Protein AF-A0A3T0LXX3-F1 (afdb_monomer_lite)

Sequence (186 aa):
MSNLSYHCKWRIELAKQICEKVKIIEGVKAIVIGGSVARGYADEYSDLEIPIFWDKLPNENTRKLIVKELNAEYFYPYNYEANEDNVILQKNIFLILLALNKLYFPTFKWMYKSLETFKIKPENIEQRFRDIFTYPPKEAYENTLVIIMETLDIINEVYPELNTSVILSKLKSDRIPHDNPVNIWV

pLDDT: mean 86.2, std 13.04, range [38.44, 97.56]

Secondary structure (DSSP, 8-state):
-----HHHHHHHHHHHHHHHHHTTSTTEEEE---HHHHTT---SS------EEESSPPPHHHHHHHHHHTT--------S-S--HHHHHHHHHHHHHHHHTT-----GGGHHHHHHT-SSS-TTHHHHHHHGGGS-HHHHHHHHHHHHHHHHHHHHHH-TTS--HHHHHHHS------SS------

Foldseek 3Di:
DDDFDPQLVVLVVVQVVLCVQLVPQPFWDDKDWDDCSNVRRDDPPDDTDIDTDGPDDDDPVSVVVSCVSSVHDDDDDDDPDDPCVLVVLLVVLLVLQCVLQVHDDDDVVCSLVVVVVGPQAPPPVSVLSVCLVVDDPVVSVVSSLVRVVSSVVSCCVSPVVDPCVVVVVVSPDDDDDDPDDDPPPD

Structure (mmCIF, N/CA/C/O backbone):
data_AF-A0A3T0LXX3-F1
#
_entry.id   AF-A0A3T0LXX3-F1
#
loop_
_atom_site.group_PDB
_atom_site.id
_atom_site.type_symbol
_atom_site.label_atom_id
_atom_site.label_alt_id
_atom_site.label_comp_id
_atom_site.label_asym_id
_atom_site.label_entity_id
_atom_site.label_seq_id
_atom_site.pdbx_PDB_ins_code
_atom_site.Cartn_x
_atom_site.Cartn_y
_atom_site.Cartn_z
_atom_site.occupancy
_atom_site.B_iso_or_equiv
_atom_site.auth_seq_id
_atom_site.auth_comp_id
_atom_site.auth_asym_id
_atom_site.auth_atom_id
_atom_site.pdbx_PDB_model_num
ATOM 1 N N . MET A 1 1 ? -9.008 3.349 -28.584 1.00 49.12 1 MET A N 1
ATOM 2 C CA . MET A 1 1 ? -8.103 3.356 -27.414 1.00 49.12 1 MET A CA 1
ATOM 3 C C . MET A 1 1 ? -8.308 4.675 -26.694 1.00 49.12 1 MET A C 1
ATOM 5 O O . MET A 1 1 ? -8.189 5.715 -27.325 1.00 49.12 1 MET A O 1
ATOM 9 N N . SER A 1 2 ? -8.762 4.606 -25.445 1.00 59.28 2 SER A N 1
ATOM 10 C CA . SER A 1 2 ? -9.161 5.725 -24.582 1.00 59.28 2 SER A CA 1
ATOM 11 C C . SER A 1 2 ? -8.076 6.801 -24.458 1.00 59.28 2 SER A C 1
ATOM 13 O O . SER A 1 2 ? -6.891 6.488 -24.544 1.00 59.28 2 SER A O 1
ATOM 15 N N . ASN A 1 3 ? -8.476 8.060 -24.244 1.00 77.25 3 ASN A N 1
ATOM 16 C CA . ASN A 1 3 ? -7.566 9.185 -23.999 1.00 77.25 3 ASN A CA 1
ATOM 17 C C . ASN A 1 3 ? -6.671 8.894 -22.781 1.00 77.25 3 ASN A C 1
ATOM 19 O O . ASN A 1 3 ? -7.065 9.131 -21.644 1.00 77.25 3 ASN A O 1
ATOM 23 N N . LEU A 1 4 ? -5.473 8.355 -23.021 1.00 84.81 4 LEU A N 1
ATOM 24 C CA . LEU A 1 4 ? -4.452 8.176 -21.991 1.00 84.81 4 LEU A CA 1
ATOM 25 C C . LEU A 1 4 ? -4.081 9.543 -21.408 1.00 84.81 4 LEU A C 1
ATOM 27 O O . LEU A 1 4 ? -3.964 10.522 -22.157 1.00 84.81 4 LEU A O 1
ATOM 31 N N . SER A 1 5 ? -3.860 9.604 -20.093 1.00 90.25 5 SER A N 1
ATOM 32 C CA . SER A 1 5 ? -3.392 10.829 -19.440 1.00 90.25 5 SER A CA 1
ATOM 33 C C . SER A 1 5 ? -2.057 11.291 -20.042 1.00 90.25 5 SER A C 1
ATOM 35 O O . SER A 1 5 ? -1.283 10.489 -20.578 1.00 90.25 5 SER A O 1
ATOM 37 N N . TYR A 1 6 ? -1.759 12.591 -19.943 1.00 94.75 6 TYR A N 1
ATOM 38 C CA . TYR A 1 6 ? -0.446 13.141 -20.312 1.00 94.75 6 TYR A CA 1
ATOM 39 C C . TYR A 1 6 ? 0.699 12.333 -19.675 1.00 94.75 6 TYR A C 1
ATOM 41 O O . TYR A 1 6 ? 1.647 11.930 -20.349 1.00 94.75 6 TYR A O 1
ATOM 49 N N . HIS A 1 7 ? 0.539 12.009 -18.393 1.00 96.50 7 HIS A N 1
ATOM 50 C CA . HIS A 1 7 ? 1.481 11.244 -17.585 1.00 96.50 7 HIS A CA 1
ATOM 51 C C . HIS A 1 7 ? 1.635 9.776 -18.002 1.00 96.50 7 HIS A C 1
ATOM 53 O O . HIS A 1 7 ? 2.720 9.219 -17.841 1.00 96.50 7 HIS A O 1
ATOM 59 N N . CYS A 1 8 ? 0.595 9.149 -18.561 1.00 96.69 8 CYS A N 1
ATOM 60 C CA . CYS A 1 8 ? 0.705 7.832 -19.185 1.00 96.69 8 CYS A CA 1
ATOM 61 C C . CYS A 1 8 ? 1.503 7.896 -20.490 1.00 96.69 8 CYS A C 1
ATOM 63 O O . CYS A 1 8 ? 2.351 7.041 -20.726 1.00 96.69 8 CYS A O 1
ATOM 65 N N . LYS A 1 9 ? 1.249 8.899 -21.341 1.00 95.94 9 LYS A N 1
ATOM 66 C CA . LYS A 1 9 ? 1.833 8.972 -22.691 1.00 95.94 9 LYS A CA 1
ATOM 67 C C . LYS A 1 9 ? 3.358 9.019 -22.666 1.00 95.94 9 LYS A C 1
ATOM 69 O O . LYS A 1 9 ? 3.993 8.201 -23.326 1.00 95.94 9 LYS A O 1
ATOM 74 N N . TRP A 1 10 ? 3.946 9.929 -21.890 1.00 96.75 10 TRP A N 1
ATOM 75 C CA . TRP A 1 10 ? 5.405 10.050 -21.861 1.00 96.75 10 TRP A CA 1
ATOM 76 C C . TRP A 1 10 ? 6.071 8.856 -21.160 1.00 96.75 10 TRP A C 1
ATOM 78 O O . TRP A 1 10 ? 7.129 8.420 -21.601 1.00 96.75 10 TRP A O 1
ATOM 88 N N . ARG A 1 11 ? 5.440 8.267 -20.129 1.00 97.56 11 ARG A N 1
ATOM 89 C CA . ARG A 1 11 ? 5.953 7.053 -19.464 1.00 97.56 11 ARG A CA 1
ATOM 90 C C . ARG A 1 11 ? 5.921 5.839 -20.389 1.00 97.56 11 ARG A C 1
ATOM 92 O O . ARG A 1 11 ? 6.849 5.042 -20.359 1.00 97.56 11 ARG A O 1
ATOM 99 N N . ILE A 1 12 ? 4.900 5.712 -21.240 1.00 96.88 12 ILE A N 1
ATOM 100 C CA . ILE A 1 12 ? 4.861 4.678 -22.287 1.00 96.88 12 ILE A CA 1
ATOM 101 C C . ILE A 1 12 ? 5.989 4.897 -23.299 1.00 96.88 12 ILE A C 1
ATOM 103 O O . ILE A 1 12 ? 6.621 3.931 -23.715 1.00 96.88 12 ILE A O 1
ATOM 107 N N . GLU A 1 13 ? 6.269 6.143 -23.683 1.00 97.00 13 GLU A N 1
ATOM 108 C CA . GLU A 1 13 ? 7.364 6.432 -24.611 1.00 97.00 13 GLU A CA 1
ATOM 109 C C . GLU A 1 13 ? 8.736 6.122 -23.995 1.00 97.00 13 GLU A C 1
ATOM 111 O O . GLU A 1 13 ? 9.549 5.435 -24.611 1.00 97.00 13 GLU A O 1
ATOM 116 N N . LEU A 1 14 ? 8.954 6.505 -22.735 1.00 95.81 14 LEU A N 1
ATOM 117 C CA . LEU A 1 14 ? 10.139 6.104 -21.978 1.00 95.81 14 LEU A CA 1
ATOM 118 C C . LEU A 1 14 ? 10.247 4.573 -21.859 1.00 95.81 14 LEU A C 1
ATOM 120 O O . LEU A 1 14 ? 11.320 4.008 -22.063 1.00 95.81 14 LEU A O 1
ATOM 124 N N . ALA A 1 15 ? 9.137 3.881 -21.588 1.00 96.19 15 ALA A N 1
ATOM 125 C CA . ALA A 1 15 ? 9.116 2.425 -21.492 1.00 96.19 15 ALA A CA 1
ATOM 126 C C . ALA A 1 15 ? 9.519 1.744 -22.805 1.00 96.19 15 ALA A C 1
ATOM 128 O O . ALA A 1 15 ? 10.224 0.736 -22.775 1.00 96.19 15 ALA A O 1
ATOM 129 N N . LYS A 1 16 ? 9.129 2.300 -23.959 1.00 95.81 16 LYS A N 1
ATOM 130 C CA . LYS A 1 16 ? 9.586 1.808 -25.267 1.00 95.81 16 LYS A CA 1
ATOM 131 C C . LYS A 1 16 ? 11.093 1.978 -25.433 1.00 95.81 16 LYS A C 1
ATOM 133 O O . LYS A 1 16 ? 11.750 1.031 -25.848 1.00 95.81 16 LYS A O 1
ATOM 138 N N . GLN A 1 17 ? 11.648 3.132 -25.060 1.00 94.44 17 GLN A N 1
ATOM 139 C CA . GLN A 1 17 ? 13.097 3.367 -25.127 1.00 94.44 17 GLN A CA 1
ATOM 140 C C . GLN A 1 17 ? 13.878 2.376 -24.252 1.00 94.44 17 GLN A C 1
ATOM 142 O O . GLN A 1 17 ? 14.901 1.842 -24.679 1.00 94.44 17 GLN A O 1
ATOM 147 N N . ILE A 1 18 ? 13.375 2.082 -23.049 1.00 94.19 18 ILE A N 1
ATOM 148 C CA . ILE A 1 18 ? 13.948 1.061 -22.159 1.00 94.19 18 ILE A CA 1
ATOM 149 C C . ILE A 1 18 ? 13.818 -0.334 -22.787 1.00 94.19 18 ILE A C 1
ATOM 151 O O . ILE A 1 18 ? 14.786 -1.093 -22.815 1.00 94.19 18 ILE A O 1
ATOM 155 N N . CYS A 1 19 ? 12.645 -0.667 -23.332 1.00 94.38 19 CYS A N 1
ATOM 156 C CA . CYS A 1 19 ? 12.377 -1.950 -23.981 1.00 94.38 19 CYS A CA 1
ATOM 157 C C . CYS A 1 19 ? 13.348 -2.227 -25.136 1.00 94.38 19 CYS A C 1
ATOM 159 O O . CYS A 1 19 ? 13.898 -3.323 -25.207 1.00 94.38 19 CYS A O 1
ATOM 161 N N . GLU A 1 20 ? 13.632 -1.237 -25.990 1.00 94.50 20 GLU A N 1
ATOM 162 C CA . GLU A 1 20 ? 14.582 -1.384 -27.103 1.00 94.50 20 GLU A CA 1
ATOM 163 C C . GLU A 1 20 ? 15.988 -1.787 -26.638 1.00 94.50 20 GLU A C 1
ATOM 165 O O . GLU A 1 20 ? 16.639 -2.602 -27.290 1.00 94.50 20 GLU A O 1
ATOM 170 N N . LYS A 1 21 ? 16.429 -1.276 -25.484 1.00 92.50 21 LYS A N 1
AT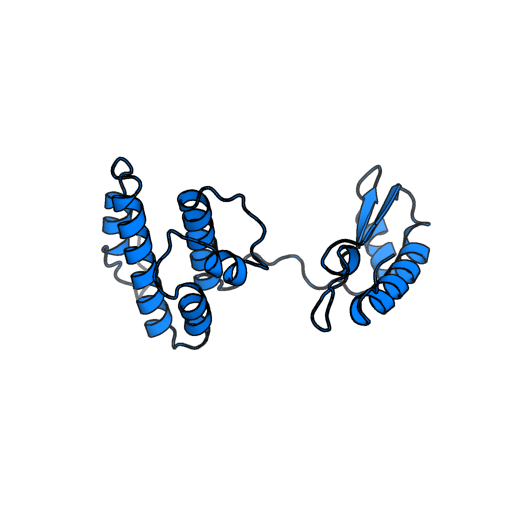OM 171 C CA . LYS A 1 21 ? 17.726 -1.616 -24.886 1.00 92.50 21 LYS A CA 1
ATOM 172 C C . LYS A 1 21 ? 17.732 -2.983 -24.203 1.00 92.50 21 LYS A C 1
ATOM 174 O O . LYS A 1 21 ? 18.737 -3.682 -24.227 1.00 92.50 21 LYS A O 1
ATOM 179 N N . VAL A 1 22 ? 16.621 -3.369 -23.576 1.00 91.31 22 VAL A N 1
ATOM 180 C CA . VAL A 1 22 ? 16.541 -4.595 -22.764 1.00 91.31 22 VAL A CA 1
ATOM 181 C C . VAL A 1 22 ? 16.197 -5.826 -23.603 1.00 91.31 22 VAL A C 1
ATOM 183 O O . VAL A 1 22 ? 16.692 -6.912 -23.314 1.00 91.31 22 VAL A O 1
ATOM 186 N N . LYS A 1 23 ? 15.382 -5.690 -24.657 1.00 92.00 23 LYS A N 1
ATOM 187 C CA . LYS A 1 23 ? 14.878 -6.831 -25.446 1.00 92.00 23 LYS A CA 1
ATOM 188 C C . LYS A 1 23 ? 15.972 -7.642 -26.147 1.00 92.00 23 LYS A C 1
ATOM 190 O O . LYS A 1 23 ? 15.731 -8.787 -26.507 1.00 92.00 23 LYS A O 1
ATOM 195 N N . ILE A 1 24 ? 17.143 -7.042 -26.370 1.00 91.38 24 ILE A N 1
ATOM 196 C CA . ILE A 1 24 ? 18.291 -7.694 -27.015 1.00 91.38 24 ILE A CA 1
ATOM 197 C C . ILE A 1 24 ? 19.116 -8.549 -26.043 1.00 91.38 24 ILE A C 1
ATOM 199 O O . ILE A 1 24 ? 20.023 -9.257 -26.471 1.00 91.38 24 ILE A O 1
ATOM 203 N N . ILE A 1 25 ? 18.833 -8.472 -24.741 1.00 90.06 25 ILE A N 1
ATOM 204 C CA . ILE A 1 25 ? 19.566 -9.215 -23.719 1.00 90.06 25 ILE A CA 1
ATOM 205 C C . ILE A 1 25 ? 19.093 -10.669 -23.721 1.00 90.06 25 ILE A C 1
ATOM 207 O O . ILE A 1 25 ? 17.896 -10.959 -23.669 1.00 90.06 25 ILE A O 1
ATOM 211 N N . GLU A 1 26 ? 20.052 -11.592 -23.769 1.00 89.44 26 GLU A N 1
ATOM 212 C CA . GLU A 1 26 ? 19.784 -13.026 -23.829 1.00 89.44 26 GLU A CA 1
ATOM 213 C C . GLU A 1 26 ? 18.919 -13.497 -22.650 1.00 89.44 26 GLU A C 1
ATOM 215 O O . G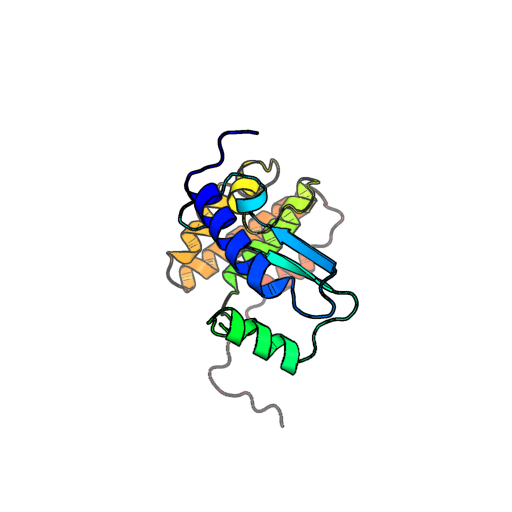LU A 1 26 ? 19.206 -13.206 -21.490 1.00 89.44 26 GLU A O 1
ATOM 220 N N . GLY A 1 27 ? 17.869 -14.264 -22.950 1.00 91.19 27 GLY A N 1
ATOM 221 C CA . GLY A 1 27 ? 16.985 -14.870 -21.953 1.00 91.19 27 GLY A CA 1
ATOM 222 C C . GLY A 1 27 ? 15.692 -14.099 -21.682 1.00 91.19 27 GLY A C 1
ATOM 223 O O . GLY A 1 27 ? 14.783 -14.685 -21.092 1.00 91.19 27 GLY A O 1
ATOM 224 N N . VAL A 1 28 ? 15.560 -12.850 -22.147 1.00 93.81 28 VAL A N 1
ATOM 225 C CA . VAL A 1 28 ? 14.302 -12.086 -22.082 1.00 93.81 28 VAL A CA 1
ATOM 226 C C . VAL A 1 28 ? 13.239 -12.733 -22.980 1.00 93.81 28 VAL A C 1
ATOM 228 O O . VAL A 1 28 ? 13.491 -13.038 -24.143 1.00 93.81 28 VAL A O 1
ATOM 231 N N . LYS A 1 29 ? 12.031 -12.941 -22.445 1.00 95.25 29 LYS A N 1
ATOM 232 C CA . LYS A 1 29 ? 10.879 -13.530 -23.159 1.00 95.25 29 LYS A CA 1
ATOM 233 C C . LYS 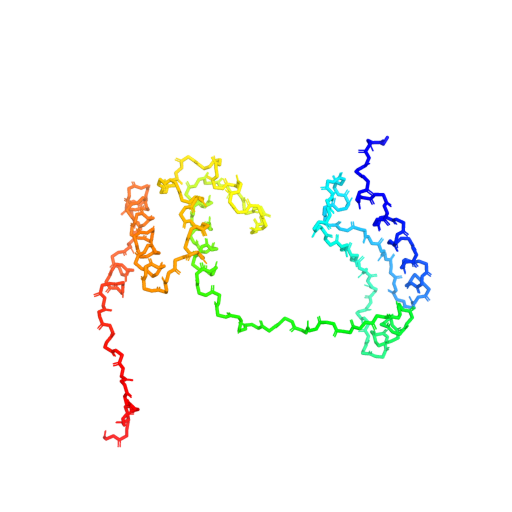A 1 29 ? 9.736 -12.549 -23.359 1.00 95.25 29 LYS A C 1
ATOM 235 O O . LYS A 1 29 ? 9.051 -12.607 -24.375 1.00 95.25 29 LYS A O 1
ATOM 240 N N . ALA A 1 30 ? 9.517 -11.666 -22.391 1.00 95.44 30 ALA A N 1
ATOM 241 C CA . ALA A 1 30 ? 8.498 -10.633 -22.476 1.00 95.44 30 ALA A CA 1
ATOM 242 C C . ALA A 1 30 ? 8.885 -9.423 -21.629 1.00 95.44 30 ALA A C 1
ATOM 244 O O . ALA A 1 30 ? 9.539 -9.555 -20.594 1.00 95.44 30 ALA A O 1
ATOM 245 N N . ILE A 1 31 ? 8.435 -8.252 -22.066 1.00 94.88 31 ILE A N 1
ATOM 246 C CA . ILE A 1 31 ? 8.544 -6.988 -21.341 1.00 94.88 31 ILE A CA 1
ATOM 247 C C . ILE A 1 31 ? 7.142 -6.393 -21.308 1.00 94.88 31 ILE A C 1
ATOM 249 O O . ILE A 1 31 ? 6.491 -6.275 -22.347 1.00 94.88 31 ILE A O 1
ATOM 253 N N . VAL A 1 32 ? 6.659 -6.060 -20.117 1.00 96.31 32 VAL A N 1
ATOM 254 C CA . VAL A 1 32 ? 5.294 -5.573 -19.898 1.00 96.31 32 VAL A CA 1
ATOM 255 C C . VAL A 1 32 ? 5.358 -4.247 -19.149 1.00 96.31 32 VAL A C 1
ATOM 257 O O . VAL A 1 32 ? 6.285 -4.019 -18.382 1.00 96.31 32 VAL A O 1
ATOM 260 N N . ILE A 1 33 ? 4.382 -3.366 -19.364 1.00 96.00 33 ILE A N 1
ATOM 261 C CA . ILE A 1 33 ? 4.183 -2.180 -18.522 1.00 96.00 33 ILE A CA 1
ATOM 262 C C . ILE A 1 33 ? 3.167 -2.548 -17.439 1.00 96.00 33 ILE A C 1
ATOM 264 O O . ILE A 1 33 ? 2.118 -3.116 -17.746 1.00 96.00 33 ILE A O 1
ATOM 268 N N . GLY A 1 34 ? 3.483 -2.241 -16.183 1.00 92.94 34 GLY A N 1
ATOM 269 C CA . GLY A 1 34 ? 2.633 -2.476 -15.017 1.00 92.94 34 GLY A CA 1
ATOM 270 C C . GLY A 1 34 ? 1.960 -1.208 -14.477 1.00 92.94 34 GLY A C 1
ATOM 271 O O . GLY A 1 34 ? 1.837 -0.186 -15.158 1.00 92.94 34 GLY A O 1
ATOM 272 N N . GLY A 1 35 ? 1.516 -1.283 -13.222 1.00 90.81 35 GLY A N 1
ATOM 273 C CA . GLY A 1 35 ? 1.113 -0.114 -12.440 1.00 90.81 35 GLY A CA 1
ATOM 274 C C . GLY A 1 35 ? -0.031 0.740 -12.998 1.00 90.81 35 GLY A C 1
ATOM 275 O O . GLY A 1 35 ? -0.942 0.268 -13.691 1.00 90.81 35 GLY A O 1
ATOM 276 N N . SER A 1 36 ? -0.011 2.022 -12.627 1.00 91.94 36 SER A N 1
ATOM 277 C CA . SER A 1 36 ? -0.981 3.034 -13.073 1.00 91.94 36 SER A CA 1
ATOM 278 C C . SER A 1 36 ? -0.831 3.378 -14.556 1.00 91.94 36 SER A C 1
ATOM 280 O O . SER A 1 36 ? -1.822 3.722 -15.202 1.00 91.94 36 SER A O 1
ATOM 282 N N . VAL A 1 37 ? 0.379 3.232 -15.114 1.00 95.50 37 VAL A N 1
ATOM 283 C CA . VAL A 1 37 ? 0.666 3.499 -16.530 1.00 95.50 37 VAL A CA 1
ATOM 284 C C . VAL A 1 37 ? -0.115 2.538 -17.422 1.00 95.50 37 VAL A C 1
ATOM 286 O O . VAL A 1 37 ? -0.843 2.994 -18.302 1.00 95.50 37 VAL A O 1
ATOM 289 N N . ALA A 1 38 ? -0.044 1.232 -17.147 1.00 93.75 38 ALA A N 1
ATOM 290 C CA . ALA A 1 38 ? -0.770 0.211 -17.906 1.00 93.75 38 ALA A CA 1
ATOM 291 C C . ALA A 1 38 ? -2.294 0.339 -17.796 1.00 93.75 38 ALA A C 1
ATOM 293 O O . ALA A 1 38 ? -3.021 -0.001 -18.726 1.00 93.75 38 ALA A O 1
ATOM 294 N N . ARG A 1 39 ? -2.784 0.850 -16.661 1.00 91.00 39 ARG A N 1
ATOM 295 C CA . ARG A 1 39 ? -4.216 1.056 -16.400 1.00 91.00 39 ARG A CA 1
ATOM 296 C C . ARG A 1 39 ? -4.741 2.410 -16.891 1.00 91.00 39 ARG A C 1
ATOM 298 O O . ARG A 1 39 ? -5.937 2.665 -16.791 1.00 91.00 39 ARG A O 1
ATOM 305 N N . GLY A 1 40 ? -3.873 3.270 -17.424 1.00 93.00 40 GLY A N 1
ATOM 306 C CA . GLY A 1 40 ? -4.264 4.520 -18.075 1.00 93.00 40 GLY A CA 1
ATOM 307 C C . GLY A 1 40 ? -4.555 5.703 -17.146 1.00 93.00 40 GLY A C 1
ATOM 308 O O . GLY A 1 40 ? -5.065 6.711 -17.628 1.00 93.00 40 GLY A O 1
ATOM 309 N N . TYR A 1 41 ? -4.232 5.610 -15.851 1.00 91.00 41 TYR A N 1
ATOM 310 C CA . TYR A 1 41 ? -4.527 6.653 -14.855 1.00 91.00 41 TYR A CA 1
ATOM 311 C C . TYR A 1 41 ? -3.288 7.224 -14.149 1.00 91.00 41 TYR A C 1
ATOM 313 O O . TYR A 1 41 ? -3.414 7.821 -13.085 1.00 91.00 41 TYR A O 1
ATOM 321 N N . ALA A 1 42 ? -2.085 7.046 -14.703 1.00 94.12 42 ALA A N 1
ATOM 322 C CA . ALA A 1 42 ? -0.881 7.635 -14.117 1.00 94.12 42 ALA A CA 1
ATOM 323 C C . ALA A 1 42 ? -0.988 9.168 -14.027 1.00 94.12 42 ALA A C 1
ATOM 325 O O . ALA A 1 42 ? -1.558 9.811 -14.914 1.00 94.12 42 ALA A O 1
ATOM 326 N N . ASP A 1 43 ? -0.391 9.725 -12.979 1.00 93.50 43 ASP A N 1
ATOM 327 C CA . ASP A 1 43 ? -0.301 11.151 -12.655 1.00 93.50 43 ASP A CA 1
ATOM 328 C C . ASP A 1 43 ? 1.173 11.595 -12.530 1.00 93.50 43 ASP A C 1
ATOM 330 O O . ASP A 1 43 ? 2.094 10.890 -12.972 1.00 93.50 43 ASP A O 1
ATOM 334 N N . GLU A 1 44 ? 1.419 12.795 -12.000 1.00 94.50 44 GLU A N 1
ATOM 335 C CA . GLU A 1 44 ? 2.774 13.327 -11.822 1.00 94.50 44 GLU A CA 1
ATOM 336 C C . GLU A 1 44 ? 3.598 12.523 -10.809 1.00 94.50 44 GLU A C 1
ATOM 338 O O . GLU A 1 44 ? 4.785 12.312 -11.045 1.00 94.50 44 GLU A O 1
ATOM 343 N N . TYR A 1 45 ? 2.954 11.965 -9.782 1.00 91.31 45 TYR A N 1
ATOM 344 C CA . TYR A 1 45 ? 3.596 11.217 -8.696 1.00 91.31 45 TYR A CA 1
ATOM 345 C C . TYR A 1 45 ? 3.760 9.716 -8.975 1.00 91.31 45 TYR A C 1
ATOM 347 O O . TYR A 1 45 ? 4.411 9.007 -8.211 1.00 91.31 45 TYR A O 1
ATOM 355 N N . SER A 1 46 ? 3.161 9.204 -10.050 1.00 91.75 46 SER A N 1
ATOM 356 C CA . SER A 1 46 ? 3.256 7.793 -10.430 1.00 91.75 46 SER A CA 1
ATOM 357 C C . SER A 1 46 ? 4.675 7.388 -10.857 1.00 91.75 46 SER A C 1
ATOM 359 O O . SER A 1 46 ? 5.376 8.124 -11.549 1.00 91.75 46 SER A O 1
ATOM 361 N N . ASP A 1 47 ? 5.085 6.170 -10.536 1.00 93.44 47 ASP A N 1
ATOM 362 C CA . ASP A 1 47 ? 6.286 5.538 -11.078 1.00 93.44 47 ASP A CA 1
ATOM 363 C C . ASP A 1 47 ? 6.014 4.865 -12.442 1.00 93.44 47 ASP A C 1
ATOM 365 O O . ASP A 1 47 ? 4.922 4.960 -13.017 1.00 93.44 47 ASP A O 1
ATOM 369 N N . LEU A 1 48 ? 7.049 4.240 -13.010 1.00 93.62 48 LEU A N 1
ATOM 370 C CA . LEU A 1 48 ? 6.962 3.393 -14.198 1.00 93.62 48 LEU A CA 1
ATOM 371 C C . LEU A 1 48 ? 7.435 1.982 -13.830 1.00 93.62 48 LEU A C 1
ATOM 373 O O . LEU A 1 48 ? 8.624 1.740 -13.651 1.00 93.62 48 LEU A O 1
ATOM 377 N N . GLU A 1 49 ? 6.493 1.047 -13.754 1.00 93.88 49 GLU A N 1
ATOM 378 C CA . GLU A 1 49 ? 6.766 -0.367 -13.497 1.00 93.88 49 GLU A CA 1
ATOM 379 C C . GLU A 1 49 ? 6.963 -1.121 -14.823 1.00 93.88 49 GLU A C 1
ATOM 381 O O . GLU A 1 49 ? 6.070 -1.109 -15.677 1.00 93.88 49 GLU A O 1
ATOM 386 N N . ILE A 1 50 ? 8.095 -1.817 -14.989 1.00 93.94 50 ILE A N 1
ATOM 387 C CA . ILE A 1 50 ? 8.377 -2.647 -16.175 1.00 93.94 50 ILE A CA 1
ATOM 388 C C . ILE A 1 50 ? 8.774 -4.072 -15.756 1.00 93.94 50 ILE A C 1
ATOM 390 O O . ILE A 1 50 ? 9.961 -4.357 -15.575 1.00 93.94 50 ILE A O 1
ATOM 394 N N . PRO A 1 51 ? 7.810 -4.996 -15.589 1.00 93.44 51 PRO A N 1
ATOM 395 C CA . PRO A 1 51 ? 8.119 -6.411 -15.424 1.00 93.44 51 PRO A CA 1
ATOM 396 C C . PRO A 1 51 ? 8.812 -6.998 -16.661 1.00 93.44 51 PRO A C 1
ATOM 398 O O . PRO A 1 51 ? 8.323 -6.871 -17.787 1.00 93.44 51 PRO A O 1
ATOM 401 N N . ILE A 1 52 ? 9.931 -7.688 -16.436 1.00 92.50 52 ILE A N 1
ATOM 402 C CA . ILE A 1 52 ? 10.682 -8.408 -17.469 1.00 92.50 52 ILE A CA 1
ATOM 403 C C . ILE A 1 52 ? 10.637 -9.896 -17.130 1.00 92.50 52 ILE A C 1
ATOM 405 O O . ILE A 1 52 ? 11.061 -10.308 -16.049 1.00 92.50 52 ILE A O 1
ATOM 409 N N . PHE A 1 53 ? 10.132 -10.700 -18.059 1.00 93.31 53 PHE A N 1
ATOM 410 C CA . PHE A 1 53 ? 10.033 -12.148 -17.927 1.00 93.31 53 PHE A CA 1
ATOM 411 C C . PHE A 1 53 ? 11.221 -12.810 -18.606 1.00 93.31 53 PHE A C 1
ATOM 413 O O . PHE A 1 53 ? 11.581 -12.450 -19.729 1.00 93.31 53 PHE A O 1
ATOM 420 N N . TRP A 1 54 ? 11.795 -13.801 -17.934 1.00 93.94 54 TRP A N 1
ATOM 421 C CA . TRP A 1 54 ? 12.997 -14.498 -18.371 1.00 93.94 54 TRP A CA 1
ATOM 422 C C . TRP A 1 54 ? 12.750 -16.000 -18.421 1.00 93.94 54 TRP A C 1
ATOM 424 O O . TRP A 1 54 ? 11.979 -16.519 -17.617 1.00 93.94 54 TRP A O 1
ATOM 434 N N . ASP A 1 55 ? 13.451 -16.695 -19.316 1.00 91.69 55 ASP A N 1
ATOM 435 C CA . ASP A 1 55 ? 13.538 -18.166 -19.284 1.00 91.69 55 ASP A CA 1
ATOM 436 C C . ASP A 1 55 ? 14.174 -18.643 -17.971 1.00 91.69 55 ASP A C 1
ATOM 438 O O . ASP A 1 55 ? 13.677 -19.504 -17.251 1.00 91.69 55 ASP A O 1
ATOM 442 N N . LYS A 1 56 ? 15.292 -17.994 -17.634 1.00 91.38 56 LYS A N 1
ATOM 443 C CA . LYS A 1 56 ? 16.072 -18.191 -16.422 1.00 91.38 56 LYS A CA 1
ATOM 444 C C . LYS A 1 56 ? 16.446 -16.821 -15.886 1.00 91.38 56 LYS A C 1
AT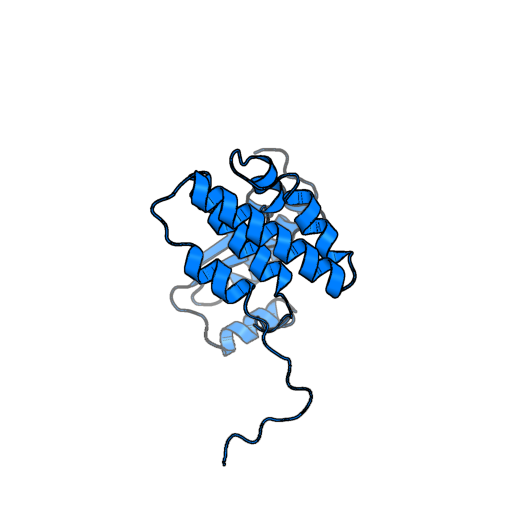OM 446 O O . LYS A 1 56 ? 16.865 -15.956 -16.652 1.00 91.38 56 LYS A O 1
ATOM 451 N N . LEU A 1 57 ? 16.302 -16.628 -14.576 1.00 87.50 57 LEU A N 1
ATOM 452 C CA . LEU A 1 57 ? 16.609 -15.348 -13.942 1.00 87.50 57 LEU A CA 1
ATOM 453 C C . LEU A 1 57 ? 18.037 -14.885 -14.289 1.00 87.50 57 LEU A C 1
ATOM 455 O O . LEU A 1 57 ? 18.967 -15.699 -14.236 1.00 87.50 57 LEU A O 1
ATOM 459 N N . PRO A 1 58 ? 18.228 -13.589 -14.601 1.00 88.56 58 PRO A N 1
ATOM 460 C CA . PRO A 1 58 ? 19.532 -13.065 -14.971 1.00 88.56 58 PRO A CA 1
ATOM 461 C C . PRO A 1 58 ? 20.489 -13.177 -13.784 1.00 88.56 58 PRO A C 1
ATOM 463 O O . PRO A 1 58 ? 20.138 -12.839 -12.643 1.00 88.56 58 PRO A O 1
ATOM 466 N N . ASN A 1 59 ? 21.706 -13.639 -14.069 1.00 88.81 59 ASN A N 1
ATOM 467 C CA . ASN A 1 59 ? 22.794 -13.642 -13.099 1.00 88.81 59 ASN A CA 1
ATOM 468 C C . ASN A 1 59 ? 23.262 -12.205 -12.802 1.00 88.81 59 ASN A C 1
ATOM 470 O O . ASN A 1 59 ? 22.840 -11.241 -13.445 1.00 88.81 59 ASN A O 1
ATOM 474 N N . GLU A 1 60 ? 24.145 -12.055 -11.820 1.00 87.06 60 GLU A N 1
ATOM 475 C CA . GLU A 1 60 ? 24.614 -10.744 -11.371 1.00 87.06 60 GLU A CA 1
ATOM 476 C C . GLU A 1 60 ? 25.282 -9.919 -12.486 1.00 87.06 60 GLU A C 1
ATOM 478 O O . GLU A 1 60 ? 25.048 -8.713 -12.580 1.00 87.06 60 GLU A O 1
ATOM 483 N N . ASN A 1 61 ? 26.046 -10.559 -13.377 1.00 89.25 61 ASN A N 1
ATOM 484 C CA . ASN A 1 61 ? 26.709 -9.882 -14.494 1.00 89.25 61 ASN A CA 1
ATOM 485 C C . ASN A 1 61 ? 25.688 -9.306 -15.481 1.00 89.25 61 ASN A C 1
ATOM 487 O O . ASN A 1 61 ? 25.798 -8.144 -15.867 1.00 89.25 61 ASN A O 1
ATOM 491 N N . THR A 1 62 ? 24.657 -10.078 -15.835 1.00 89.81 62 THR A N 1
ATOM 492 C CA . THR A 1 62 ? 23.560 -9.603 -16.690 1.00 89.81 62 THR A CA 1
ATOM 493 C C . THR A 1 62 ? 22.796 -8.458 -16.026 1.00 89.81 62 THR A C 1
ATOM 495 O O . THR A 1 62 ? 22.487 -7.466 -16.680 1.00 89.81 62 THR A O 1
ATOM 498 N N . ARG A 1 63 ? 22.537 -8.534 -14.713 1.00 87.62 63 ARG A N 1
ATOM 499 C CA . ARG A 1 63 ? 21.875 -7.443 -13.978 1.00 87.62 63 ARG A CA 1
ATOM 500 C C . ARG A 1 63 ? 22.710 -6.158 -13.977 1.00 87.62 63 ARG A C 1
ATOM 502 O O . ARG A 1 63 ? 22.165 -5.079 -14.182 1.00 87.62 63 ARG A O 1
ATOM 509 N N . LYS A 1 64 ? 24.030 -6.257 -13.781 1.00 88.06 64 LYS A N 1
ATOM 510 C CA . LYS A 1 64 ? 24.962 -5.116 -13.870 1.00 88.06 64 LYS A CA 1
ATOM 511 C C . LYS A 1 64 ? 25.030 -4.536 -15.285 1.00 88.06 64 LYS A C 1
ATOM 513 O O . LYS A 1 64 ? 25.063 -3.317 -15.432 1.00 88.06 64 LYS A O 1
ATOM 518 N N . LEU A 1 65 ? 24.997 -5.389 -16.313 1.00 87.00 65 LEU A N 1
ATOM 519 C CA . LEU A 1 65 ? 24.927 -4.958 -17.710 1.00 87.00 65 LEU A CA 1
ATOM 520 C C . LEU A 1 65 ? 23.652 -4.151 -17.978 1.00 87.00 65 LEU A C 1
ATOM 522 O O . LEU A 1 65 ? 23.750 -3.067 -18.535 1.00 87.00 65 LEU A O 1
ATOM 526 N N . ILE A 1 66 ? 22.483 -4.621 -17.525 1.00 88.44 66 ILE A N 1
ATOM 527 C CA . ILE A 1 66 ? 21.212 -3.887 -17.669 1.00 88.44 66 ILE A CA 1
ATOM 528 C C . ILE A 1 66 ? 21.327 -2.484 -17.070 1.00 88.44 66 ILE A C 1
ATOM 530 O O . ILE A 1 66 ? 21.002 -1.503 -17.731 1.00 88.44 66 ILE A O 1
ATOM 534 N N . VAL A 1 67 ? 21.823 -2.379 -15.835 1.00 88.88 67 VAL A N 1
ATOM 535 C CA . VAL A 1 67 ? 21.984 -1.085 -15.155 1.00 88.88 67 VAL A CA 1
ATOM 536 C C . VAL A 1 67 ? 22.912 -0.157 -15.941 1.00 88.88 67 VAL A C 1
ATOM 538 O O . VAL A 1 67 ? 22.580 1.009 -16.146 1.00 88.88 67 VAL A O 1
ATOM 541 N N . LYS A 1 68 ? 24.019 -0.691 -16.471 1.00 87.31 68 LYS A N 1
ATOM 542 C CA . LYS A 1 68 ? 24.941 0.057 -17.332 1.00 87.31 68 LYS A CA 1
ATOM 543 C C . LYS A 1 68 ? 24.281 0.529 -18.637 1.00 87.31 68 LYS A C 1
ATOM 545 O O . LYS A 1 68 ? 24.380 1.708 -18.958 1.00 87.31 68 LYS A O 1
ATOM 550 N N . GLU A 1 69 ? 23.601 -0.349 -19.375 1.00 86.69 69 GLU A N 1
ATOM 551 C CA . GLU A 1 69 ? 22.957 -0.019 -20.664 1.00 86.69 69 GLU A CA 1
ATOM 552 C C . GLU A 1 69 ? 21.833 1.018 -20.516 1.00 86.69 69 GLU A C 1
ATOM 554 O O . GLU A 1 69 ? 21.586 1.860 -21.393 1.00 86.69 69 GLU A O 1
ATOM 559 N N . LEU A 1 70 ? 21.152 0.991 -19.371 1.00 88.94 70 LEU A N 1
ATOM 560 C CA . LEU A 1 70 ? 20.122 1.962 -19.027 1.00 88.94 70 LEU A CA 1
ATOM 561 C C . LEU A 1 70 ? 20.690 3.279 -18.482 1.00 88.94 70 LEU A C 1
ATOM 563 O O . LEU A 1 70 ? 19.914 4.217 -18.321 1.00 88.94 70 LEU A O 1
ATOM 567 N N . ASN A 1 71 ? 22.008 3.379 -18.257 1.00 89.38 71 ASN A N 1
ATOM 568 C CA . ASN A 1 71 ? 22.639 4.483 -17.525 1.00 89.38 71 ASN A CA 1
ATOM 569 C C . ASN A 1 71 ? 21.911 4.755 -16.194 1.00 89.38 71 ASN A C 1
ATOM 571 O O . ASN A 1 71 ? 21.571 5.891 -15.869 1.00 89.38 71 ASN A O 1
ATOM 575 N N . ALA A 1 72 ? 21.585 3.672 -15.489 1.00 86.88 72 ALA A N 1
ATOM 576 C CA . ALA A 1 72 ? 20.822 3.684 -14.254 1.00 86.88 72 ALA A CA 1
ATOM 577 C C . ALA A 1 72 ? 21.740 3.480 -13.043 1.00 86.88 72 ALA A C 1
ATOM 579 O O . ALA A 1 72 ? 22.878 3.026 -13.165 1.00 86.88 72 ALA A O 1
ATOM 580 N N . GLU A 1 73 ? 21.206 3.753 -11.858 1.00 84.56 73 GLU A N 1
ATOM 581 C CA . GLU A 1 73 ? 21.854 3.465 -10.582 1.00 84.56 73 GLU A CA 1
ATOM 582 C C . GLU A 1 73 ? 20.995 2.485 -9.778 1.00 84.56 73 GLU A C 1
ATOM 584 O O . GLU A 1 73 ? 19.764 2.504 -9.853 1.00 84.56 73 GLU A O 1
ATOM 589 N N . TYR A 1 74 ? 21.638 1.613 -8.997 1.00 74.25 74 TYR A N 1
ATOM 590 C CA . TYR A 1 74 ? 20.917 0.788 -8.031 1.00 74.25 74 TYR A CA 1
ATOM 591 C C . TYR A 1 74 ? 20.454 1.662 -6.867 1.00 74.25 74 TYR A C 1
ATOM 593 O O . TYR A 1 74 ? 21.259 2.056 -6.026 1.00 74.25 74 TYR A O 1
ATOM 601 N N . PHE A 1 75 ? 19.152 1.915 -6.787 1.00 68.69 75 PHE A N 1
ATOM 602 C CA . PHE A 1 75 ? 18.554 2.597 -5.648 1.00 68.69 75 PHE A CA 1
ATOM 603 C C . PHE A 1 75 ? 18.009 1.562 -4.651 1.00 68.69 75 PHE A C 1
ATOM 605 O O . PHE A 1 75 ? 16.919 1.044 -4.854 1.00 68.69 75 PHE A O 1
ATOM 612 N N . TYR A 1 76 ? 18.821 1.247 -3.630 1.00 57.19 76 TYR A N 1
ATOM 613 C CA . TYR A 1 76 ? 18.556 0.447 -2.415 1.00 57.19 76 TYR A CA 1
ATOM 614 C C . TYR A 1 76 ? 17.812 -0.913 -2.541 1.00 57.19 76 TYR A C 1
ATOM 616 O O . TYR A 1 76 ? 16.667 -0.973 -2.985 1.00 57.19 76 TYR A O 1
ATOM 624 N N . PRO A 1 77 ? 18.376 -2.031 -2.028 1.00 50.19 77 PRO A N 1
ATOM 625 C CA . PRO A 1 77 ? 17.571 -3.201 -1.689 1.00 50.19 77 PRO A CA 1
ATOM 626 C C . PRO A 1 77 ? 16.645 -2.843 -0.520 1.00 50.19 77 PRO A C 1
ATOM 628 O O . PRO A 1 77 ? 17.045 -2.137 0.401 1.00 50.19 77 PRO A O 1
ATOM 631 N N . TYR A 1 78 ? 15.406 -3.320 -0.582 1.00 42.78 78 TYR A N 1
ATOM 632 C CA . TYR A 1 78 ? 14.362 -3.158 0.431 1.00 42.78 78 TYR A CA 1
ATOM 633 C C . TYR A 1 78 ? 14.924 -3.392 1.852 1.00 42.78 78 TYR A C 1
ATOM 635 O O . TYR A 1 78 ? 15.142 -4.536 2.252 1.00 42.78 78 TYR A O 1
ATOM 643 N N . ASN A 1 79 ? 15.201 -2.321 2.603 1.00 39.19 79 ASN A N 1
ATOM 644 C CA . ASN A 1 79 ? 15.604 -2.426 4.003 1.00 39.19 79 ASN A CA 1
ATOM 645 C C . ASN A 1 79 ? 14.337 -2.613 4.840 1.00 39.19 79 ASN A C 1
ATOM 647 O O . ASN A 1 79 ? 13.455 -1.760 4.841 1.00 39.19 79 ASN A O 1
ATOM 651 N N . TYR A 1 80 ? 14.256 -3.743 5.539 1.00 43.62 80 TYR A N 1
ATOM 652 C CA . TYR A 1 80 ? 13.120 -4.164 6.366 1.00 43.62 80 TYR A CA 1
ATOM 653 C C . TYR A 1 80 ? 12.915 -3.330 7.649 1.00 43.62 80 TYR A C 1
ATOM 655 O O . TYR A 1 80 ? 12.010 -3.626 8.420 1.00 43.62 80 TYR A O 1
ATOM 663 N N . GLU A 1 81 ? 13.723 -2.293 7.882 1.00 38.44 81 GLU A N 1
ATOM 664 C CA . GLU A 1 81 ? 13.787 -1.562 9.156 1.00 38.44 81 GLU A CA 1
ATOM 665 C C . GLU A 1 81 ? 13.549 -0.055 8.981 1.00 38.44 81 GLU A C 1
ATOM 667 O O . GLU A 1 81 ? 14.295 0.785 9.481 1.00 38.44 81 GLU A O 1
ATOM 672 N N . ALA A 1 82 ? 12.500 0.323 8.254 1.00 41.22 82 ALA A N 1
ATOM 673 C CA . ALA A 1 82 ? 11.905 1.629 8.501 1.00 41.22 82 ALA A CA 1
ATOM 674 C C . ALA A 1 82 ? 11.066 1.509 9.782 1.00 41.22 82 ALA A C 1
ATOM 676 O O . ALA A 1 82 ? 10.336 0.532 9.933 1.00 41.22 82 ALA A O 1
ATOM 677 N N . ASN A 1 83 ? 11.191 2.474 10.701 1.00 44.38 83 ASN A N 1
ATOM 678 C CA . ASN A 1 83 ? 10.380 2.622 11.919 1.00 44.38 83 ASN A CA 1
ATOM 679 C C . ASN A 1 83 ? 8.893 2.844 11.552 1.00 44.38 83 ASN A C 1
ATOM 681 O O . ASN A 1 83 ? 8.340 3.932 11.698 1.00 44.38 83 ASN A O 1
ATOM 685 N N . GLU A 1 84 ? 8.275 1.816 10.975 1.00 59.31 84 GLU A N 1
ATOM 686 C CA . GLU A 1 84 ? 6.982 1.792 10.297 1.00 59.31 84 GLU A CA 1
ATOM 687 C C . GLU A 1 84 ? 5.860 1.342 11.235 1.00 59.31 84 GLU A C 1
ATOM 689 O O . GLU A 1 84 ? 4.788 1.001 10.755 1.00 59.31 84 GLU A O 1
ATOM 694 N N . ASP A 1 85 ? 6.054 1.326 12.555 1.00 65.56 85 ASP A N 1
ATOM 695 C CA . ASP A 1 85 ? 5.118 0.688 13.495 1.00 65.56 85 ASP A CA 1
ATOM 696 C C . ASP A 1 85 ? 3.663 1.147 13.296 1.00 65.56 85 ASP A C 1
ATOM 698 O O . ASP A 1 85 ? 2.756 0.319 13.186 1.00 65.56 85 ASP A O 1
ATOM 702 N N . ASN A 1 86 ? 3.441 2.453 13.106 1.00 69.69 86 ASN A N 1
ATOM 703 C CA . ASN A 1 86 ? 2.118 3.000 12.783 1.00 69.69 86 ASN A CA 1
ATOM 704 C C . ASN A 1 86 ? 1.602 2.532 11.412 1.00 69.69 86 ASN A C 1
ATOM 706 O O . ASN A 1 86 ? 0.426 2.213 11.263 1.00 69.69 86 ASN A O 1
ATOM 710 N N . VAL A 1 87 ? 2.473 2.437 10.407 1.00 79.25 87 VAL A N 1
ATOM 711 C CA . VAL A 1 87 ? 2.131 1.934 9.067 1.00 79.25 87 VAL A CA 1
ATOM 712 C C . VAL A 1 87 ? 1.795 0.438 9.122 1.00 79.25 87 VAL A C 1
ATOM 714 O O . VAL A 1 87 ? 0.826 0.004 8.503 1.00 79.25 87 VAL A O 1
ATOM 717 N N . ILE A 1 88 ? 2.541 -0.357 9.890 1.00 84.56 88 ILE A N 1
ATOM 718 C CA . ILE A 1 88 ? 2.293 -1.788 10.104 1.00 84.56 88 ILE A CA 1
ATOM 719 C C . ILE A 1 88 ? 0.952 -1.990 10.816 1.00 84.56 88 ILE A C 1
ATOM 721 O O . ILE A 1 88 ? 0.146 -2.815 10.384 1.00 84.56 88 ILE A O 1
ATOM 725 N N . LEU A 1 89 ? 0.673 -1.212 11.864 1.00 86.69 89 LEU A N 1
ATOM 726 C CA . LEU A 1 89 ? -0.592 -1.288 12.597 1.00 86.69 89 LEU A CA 1
ATOM 727 C C . LEU A 1 89 ? -1.785 -0.912 11.716 1.00 86.69 89 LEU A C 1
ATOM 729 O O . LEU A 1 89 ? -2.767 -1.654 11.685 1.00 86.69 89 LEU A O 1
ATOM 733 N N . GLN A 1 90 ? -1.682 0.160 10.927 1.00 91.56 90 GLN A N 1
ATOM 734 C CA . GLN A 1 90 ? -2.719 0.518 9.957 1.00 91.56 90 GLN A CA 1
ATOM 735 C C . GLN A 1 90 ? -2.951 -0.585 8.922 1.00 91.56 90 GLN A C 1
ATOM 737 O O . GLN A 1 90 ? -4.100 -0.930 8.648 1.00 91.56 90 GLN A O 1
ATOM 742 N N . LYS A 1 91 ? -1.877 -1.182 8.381 1.00 92.44 91 LYS A N 1
ATOM 743 C CA . LYS A 1 91 ? -1.961 -2.314 7.443 1.00 92.44 91 LYS A CA 1
ATOM 744 C C . LYS A 1 91 ? -2.689 -3.506 8.080 1.00 92.44 91 LYS A C 1
ATOM 746 O O . LYS A 1 91 ? -3.559 -4.092 7.439 1.00 92.44 91 LYS A O 1
ATOM 751 N N . ASN A 1 92 ? -2.384 -3.838 9.335 1.00 93.19 92 ASN A N 1
ATOM 752 C CA . ASN A 1 92 ? -3.019 -4.947 10.053 1.00 93.19 92 ASN A CA 1
ATOM 753 C C . ASN A 1 92 ? -4.503 -4.685 10.332 1.00 93.19 92 ASN A C 1
ATOM 755 O O . ASN A 1 92 ? -5.339 -5.538 10.034 1.00 93.19 92 ASN A O 1
ATOM 759 N N . ILE A 1 93 ? -4.846 -3.496 10.840 1.00 94.81 93 ILE A N 1
ATOM 760 C CA . ILE A 1 93 ? -6.244 -3.098 11.054 1.00 94.81 93 ILE A CA 1
ATOM 761 C C . ILE A 1 93 ? -7.000 -3.103 9.720 1.00 94.81 93 ILE A C 1
ATOM 763 O O . ILE A 1 93 ? -8.103 -3.634 9.643 1.00 94.81 93 ILE A O 1
ATOM 767 N N . PHE A 1 94 ? -6.401 -2.608 8.636 1.00 96.50 94 PHE A N 1
ATOM 768 C CA . PHE A 1 94 ? -7.012 -2.650 7.309 1.00 96.50 94 PHE A CA 1
ATOM 769 C C . PHE A 1 94 ? -7.335 -4.079 6.843 1.00 96.50 94 PHE A C 1
ATOM 771 O O . PHE A 1 94 ? -8.429 -4.316 6.331 1.00 96.50 94 PHE A O 1
ATOM 778 N N . LEU A 1 95 ? -6.430 -5.041 7.048 1.00 96.38 95 LEU A N 1
ATOM 779 C CA . LEU A 1 95 ? -6.672 -6.453 6.720 1.00 96.38 95 LEU A CA 1
ATOM 780 C C . LEU A 1 95 ? -7.807 -7.061 7.558 1.00 96.38 95 LEU A C 1
ATOM 782 O O . LEU A 1 95 ? -8.647 -7.781 7.018 1.00 96.38 95 LEU A O 1
ATOM 786 N N . ILE A 1 96 ? -7.867 -6.741 8.853 1.00 95.44 96 ILE A N 1
ATOM 787 C CA . ILE A 1 96 ? -8.966 -7.150 9.742 1.00 95.44 96 ILE A CA 1
ATOM 788 C C . ILE A 1 96 ? -10.297 -6.585 9.236 1.00 95.44 96 ILE A C 1
ATOM 790 O O . ILE A 1 96 ? -11.282 -7.312 9.111 1.00 95.44 96 ILE A O 1
ATOM 794 N N . LEU A 1 97 ? -10.325 -5.299 8.889 1.00 96.75 97 LEU A N 1
ATOM 795 C CA . LEU A 1 97 ? -11.525 -4.637 8.395 1.00 96.75 97 LEU A CA 1
ATOM 796 C C . LEU A 1 97 ? -11.966 -5.172 7.026 1.00 96.75 97 LEU A C 1
ATOM 798 O O . LEU A 1 97 ? -13.165 -5.324 6.796 1.00 96.75 97 LEU A O 1
ATOM 802 N N . LEU A 1 98 ? -11.036 -5.532 6.135 1.00 96.94 98 LEU A N 1
ATOM 803 C CA . LEU A 1 98 ? -11.361 -6.254 4.899 1.00 96.94 98 LEU A CA 1
ATOM 804 C C . LEU A 1 98 ? -12.085 -7.572 5.203 1.00 96.94 98 LEU 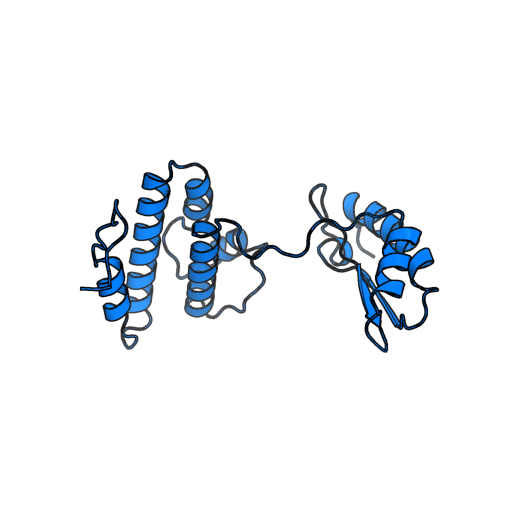A C 1
ATOM 806 O O . LEU A 1 98 ? -13.126 -7.846 4.605 1.00 96.94 98 LEU A O 1
ATOM 810 N N . ALA A 1 99 ? -11.573 -8.356 6.157 1.00 95.06 99 ALA A N 1
ATOM 811 C CA . ALA A 1 99 ? -12.181 -9.621 6.559 1.00 95.06 99 ALA A CA 1
ATOM 812 C C . ALA A 1 99 ? -13.579 -9.424 7.172 1.00 95.06 99 ALA A C 1
ATOM 814 O O . ALA A 1 99 ? -14.522 -10.108 6.771 1.00 95.06 99 ALA A O 1
ATOM 815 N N . LEU A 1 100 ? -13.741 -8.443 8.069 1.00 95.75 100 LEU A N 1
ATOM 816 C CA . LEU A 1 100 ? -15.037 -8.075 8.659 1.00 95.75 100 LEU A CA 1
ATOM 817 C C . LEU A 1 100 ? -16.063 -7.685 7.585 1.00 95.75 100 LEU A C 1
ATOM 819 O O . LEU A 1 100 ? -17.219 -8.097 7.652 1.00 95.75 100 LEU A O 1
ATOM 823 N N . ASN A 1 101 ? -15.633 -6.956 6.552 1.00 95.94 101 ASN A N 1
ATOM 824 C CA . ASN A 1 101 ? -16.492 -6.552 5.435 1.00 95.94 101 ASN A CA 1
ATOM 825 C C . ASN A 1 101 ? -16.611 -7.611 4.324 1.00 95.94 101 ASN A C 1
ATOM 827 O O . ASN A 1 101 ? -17.320 -7.373 3.346 1.00 95.94 101 ASN A O 1
ATOM 831 N N . LYS A 1 102 ? -15.955 -8.775 4.454 1.00 95.44 102 LYS A N 1
ATOM 832 C CA . LYS A 1 102 ? -15.909 -9.851 3.442 1.00 95.44 102 LYS A CA 1
ATOM 833 C C . LYS A 1 102 ? -15.417 -9.361 2.071 1.00 95.44 102 LYS A C 1
ATOM 835 O O . LYS A 1 102 ? -15.947 -9.745 1.029 1.00 95.44 102 LYS A O 1
ATOM 840 N N . LEU A 1 103 ? -14.402 -8.502 2.079 1.00 94.62 103 LEU A N 1
ATOM 841 C CA . LEU A 1 103 ? -13.797 -7.910 0.889 1.00 94.62 103 LEU A CA 1
ATOM 842 C C . LEU A 1 103 ? -12.423 -8.526 0.614 1.00 94.62 103 LEU A C 1
ATOM 844 O O . LEU A 1 103 ? -11.633 -8.765 1.526 1.00 94.62 103 LEU A O 1
ATOM 848 N N . TYR A 1 104 ? -12.115 -8.751 -0.663 1.00 92.25 104 TYR A N 1
ATOM 849 C CA . TYR A 1 104 ? -10.786 -9.201 -1.076 1.00 92.25 104 TYR A CA 1
ATOM 850 C C . TYR A 1 104 ? -9.760 -8.073 -0.967 1.00 92.25 104 TYR A C 1
ATOM 852 O O . TYR A 1 104 ? -10.061 -6.917 -1.262 1.00 92.25 104 TYR A O 1
ATOM 860 N N . PHE A 1 105 ? -8.532 -8.432 -0.584 1.00 90.88 105 PHE A N 1
ATOM 861 C CA . PHE A 1 105 ? -7.416 -7.496 -0.487 1.00 90.88 105 PHE A CA 1
ATOM 862 C C . PHE A 1 105 ? -7.122 -6.840 -1.847 1.00 90.88 105 PHE A C 1
ATOM 864 O O . PHE A 1 105 ? -6.759 -7.548 -2.789 1.00 90.88 105 PHE A O 1
ATOM 871 N N . PRO A 1 106 ? -7.240 -5.504 -1.967 1.00 84.56 106 PRO A N 1
ATOM 872 C CA . PRO A 1 106 ? -6.947 -4.826 -3.219 1.00 84.56 106 PRO A CA 1
ATOM 873 C C . PRO A 1 106 ? -5.442 -4.542 -3.343 1.00 84.56 106 PRO A C 1
ATOM 875 O O . PRO A 1 106 ? -4.772 -5.018 -4.253 1.00 84.56 106 PRO A O 1
ATOM 878 N N . THR A 1 107 ? -4.921 -3.713 -2.439 1.00 85.06 107 THR A N 1
ATOM 879 C CA . THR A 1 107 ? -3.519 -3.306 -2.261 1.00 85.06 107 THR A CA 1
ATOM 880 C C . THR A 1 107 ? -3.490 -2.248 -1.153 1.00 85.06 107 THR A C 1
ATOM 882 O O . THR A 1 107 ? -4.486 -1.555 -0.933 1.00 85.06 107 THR A O 1
ATOM 885 N N . PHE A 1 108 ? -2.350 -2.050 -0.490 1.00 87.44 108 PHE A N 1
ATOM 886 C CA . PHE A 1 108 ? -2.200 -0.976 0.496 1.00 87.44 108 PHE A CA 1
ATOM 887 C C . PHE A 1 108 ? -2.218 0.429 -0.122 1.00 87.44 108 PHE A C 1
ATOM 889 O O . PHE A 1 108 ? -2.592 1.383 0.553 1.00 87.44 108 PHE A O 1
ATOM 896 N N . LYS A 1 109 ? -1.899 0.578 -1.419 1.00 82.25 109 LYS A N 1
ATOM 897 C CA . LYS A 1 109 ? -1.910 1.892 -2.097 1.00 82.25 109 LYS A CA 1
ATOM 898 C C . LYS A 1 109 ? -3.268 2.591 -2.004 1.00 82.25 109 LYS A C 1
ATOM 900 O O . LYS A 1 109 ? -3.341 3.804 -1.851 1.00 82.25 109 LYS A O 1
ATOM 905 N N . TRP A 1 110 ? -4.343 1.816 -2.087 1.00 86.69 110 TRP A N 1
ATOM 906 C CA . TRP A 1 110 ? -5.713 2.320 -2.045 1.00 86.69 110 TRP A CA 1
ATOM 907 C C . TRP A 1 110 ? -6.366 2.119 -0.680 1.00 86.69 110 TRP A C 1
ATOM 909 O O . TRP A 1 110 ? -7.586 2.189 -0.596 1.00 86.69 110 TRP A O 1
ATOM 919 N N . MET A 1 111 ? -5.583 1.877 0.376 1.00 93.56 111 MET A N 1
ATOM 920 C CA . MET A 1 111 ? -6.084 1.575 1.719 1.00 93.56 111 MET A CA 1
ATOM 921 C C . MET A 1 111 ? -7.106 2.609 2.201 1.00 93.56 111 MET A C 1
ATOM 923 O O . MET A 1 111 ? -8.255 2.254 2.430 1.00 93.56 111 MET A O 1
ATOM 927 N N . TYR A 1 112 ? -6.733 3.891 2.259 1.00 92.62 112 TYR A N 1
ATOM 928 C CA . TYR A 1 112 ? -7.625 4.965 2.718 1.00 92.62 112 TYR A CA 1
ATOM 929 C C . TYR A 1 112 ? -8.914 5.065 1.898 1.00 92.62 112 TYR A C 1
ATOM 931 O O . TYR A 1 112 ? -10.006 5.080 2.450 1.00 92.62 112 TYR A O 1
ATOM 939 N N . LYS A 1 113 ? -8.790 5.031 0.568 1.00 90.94 113 LYS A N 1
ATOM 940 C CA . LYS A 1 113 ? -9.947 5.059 -0.333 1.00 90.94 113 LYS A CA 1
ATOM 941 C C . LYS A 1 113 ? -10.831 3.816 -0.181 1.00 90.94 113 LYS A C 1
ATOM 943 O O . LYS A 1 113 ? -12.041 3.887 -0.336 1.00 90.94 113 LYS A O 1
ATOM 948 N N . SER A 1 114 ? -10.236 2.661 0.106 1.00 94.31 114 SER A N 1
ATOM 949 C CA . SER A 1 114 ? -10.980 1.424 0.353 1.00 94.31 114 SER A CA 1
ATOM 950 C C . SER A 1 114 ? -11.745 1.519 1.672 1.00 94.31 114 SER A C 1
ATOM 952 O O . SER A 1 114 ? -12.921 1.170 1.701 1.00 94.31 114 SER A O 1
ATOM 954 N N . LEU A 1 115 ? -11.122 2.061 2.726 1.00 96.12 115 LEU A N 1
ATOM 955 C CA . LEU A 1 115 ? -11.754 2.282 4.031 1.00 96.12 115 LEU A CA 1
ATOM 956 C C . LEU A 1 115 ? -13.013 3.152 3.926 1.00 96.12 115 LEU A C 1
ATOM 958 O O . LEU A 1 115 ? -13.986 2.878 4.621 1.00 96.12 115 LEU A O 1
ATOM 962 N N . GLU A 1 116 ? -13.055 4.147 3.036 1.00 94.12 116 GLU A N 1
ATOM 963 C CA . GLU A 1 116 ? -14.264 4.955 2.778 1.00 94.12 116 GLU A CA 1
ATOM 964 C C . GLU A 1 116 ? -15.481 4.101 2.380 1.00 94.12 116 GLU A C 1
ATOM 966 O O . GLU A 1 116 ? -16.612 4.455 2.695 1.00 94.12 116 GLU A O 1
ATOM 971 N N . THR A 1 117 ? -15.257 2.954 1.733 1.00 94.00 117 THR A N 1
ATOM 972 C CA . THR A 1 117 ? -16.326 2.076 1.226 1.00 94.00 117 THR A CA 1
ATOM 973 C C . THR A 1 117 ? -16.807 1.026 2.229 1.00 94.00 117 THR A C 1
ATOM 975 O O . THR A 1 117 ? -17.796 0.336 1.971 1.00 94.00 117 THR A O 1
ATOM 978 N N . PHE A 1 118 ? -16.111 0.864 3.357 1.00 96.62 118 PHE A N 1
ATOM 979 C CA . PHE A 1 118 ? -16.414 -0.188 4.326 1.00 96.62 118 PHE A CA 1
ATOM 980 C C . PHE A 1 118 ? -17.652 0.167 5.145 1.00 96.62 118 PHE A C 1
ATOM 982 O O . PHE A 1 118 ? -17.815 1.305 5.582 1.00 96.62 118 PHE A O 1
ATOM 989 N N . LYS A 1 119 ? -18.506 -0.833 5.383 1.00 96.00 119 LYS A N 1
ATOM 990 C CA . LYS A 1 119 ? -19.711 -0.698 6.212 1.00 96.00 119 LYS A CA 1
ATOM 991 C C . LYS A 1 119 ? -19.412 -0.931 7.690 1.00 96.00 119 LYS A C 1
ATOM 993 O O . LYS A 1 119 ? -20.008 -0.284 8.537 1.00 96.00 119 LYS A O 1
ATOM 998 N N . ILE A 1 120 ? -18.502 -1.859 7.982 1.00 97.12 120 ILE A N 1
ATOM 999 C CA . ILE A 1 120 ? -18.079 -2.228 9.334 1.00 97.12 120 ILE A CA 1
ATOM 1000 C C . ILE A 1 120 ? -16.676 -1.661 9.552 1.00 97.12 120 ILE A C 1
ATOM 1002 O O . ILE A 1 120 ? -15.707 -2.191 9.007 1.00 97.12 120 ILE A O 1
ATOM 1006 N N . LYS A 1 121 ? -16.561 -0.557 10.288 1.00 97.00 121 LYS A N 1
ATOM 1007 C CA . LYS A 1 121 ? -15.282 0.088 10.614 1.00 97.00 121 LYS A CA 1
ATOM 1008 C C . LYS A 1 121 ? -15.435 1.064 11.785 1.00 97.00 121 LYS A C 1
ATOM 1010 O O . LYS A 1 121 ? -16.538 1.569 11.981 1.00 97.00 121 LYS A O 1
ATOM 1015 N N . PRO A 1 122 ? -14.346 1.376 12.508 1.00 97.44 122 PRO A N 1
ATOM 1016 C CA . PRO A 1 122 ? -14.314 2.515 13.413 1.00 97.44 122 PRO A CA 1
ATOM 1017 C C . PRO A 1 122 ? -14.657 3.825 12.697 1.00 97.44 122 PRO A C 1
ATOM 1019 O O . PRO A 1 122 ? -14.374 4.000 11.505 1.00 97.44 122 PRO A O 1
ATOM 1022 N N . GLU A 1 123 ? -15.256 4.753 13.438 1.00 95.69 123 GLU A N 1
ATOM 1023 C CA . GLU A 1 123 ? -15.667 6.047 12.906 1.00 95.69 123 GLU A CA 1
ATOM 1024 C C . GLU A 1 123 ? -14.450 6.880 12.471 1.00 95.69 123 GLU A C 1
ATOM 1026 O O . GLU A 1 123 ? -13.425 6.933 13.162 1.00 95.69 123 GLU A O 1
ATOM 1031 N N . ASN A 1 124 ? -14.573 7.520 11.302 1.00 94.75 124 ASN A N 1
ATOM 1032 C CA . ASN A 1 124 ? -13.574 8.405 10.693 1.00 94.75 124 ASN A CA 1
ATOM 1033 C C . ASN A 1 124 ? -12.154 7.807 10.604 1.00 94.75 124 ASN A C 1
ATOM 1035 O O . ASN A 1 124 ? -11.153 8.529 10.659 1.00 94.75 124 ASN A O 1
ATOM 1039 N N . ILE A 1 125 ? -12.039 6.475 10.515 1.00 95.75 125 ILE A N 1
ATOM 1040 C CA . ILE A 1 125 ? -10.747 5.777 10.582 1.00 95.75 125 ILE A CA 1
ATOM 1041 C C . ILE A 1 125 ? -9.779 6.221 9.482 1.00 95.75 125 ILE A C 1
ATOM 1043 O O . ILE A 1 125 ? -8.578 6.311 9.717 1.00 95.75 125 ILE A O 1
ATOM 1047 N N . GLU A 1 126 ? -10.283 6.533 8.288 1.00 94.00 126 GLU A N 1
ATOM 1048 C CA . GLU A 1 126 ? -9.459 7.008 7.179 1.00 94.00 126 GLU A CA 1
ATOM 1049 C C . GLU A 1 126 ? -8.758 8.332 7.495 1.00 94.00 126 GLU A C 1
ATOM 1051 O O . GLU A 1 126 ? -7.575 8.466 7.182 1.00 94.00 126 GLU A O 1
ATOM 1056 N N . GLN A 1 127 ? -9.452 9.275 8.139 1.00 93.50 127 GLN A N 1
ATOM 1057 C CA . GLN A 1 127 ? -8.861 10.545 8.549 1.00 93.50 127 GLN A CA 1
ATOM 1058 C C . GLN A 1 127 ? -7.950 10.352 9.764 1.00 93.50 127 GLN A C 1
ATOM 1060 O O . GLN A 1 127 ? -6.807 10.800 9.745 1.00 93.50 127 GLN A O 1
ATOM 1065 N N . ARG A 1 128 ? -8.381 9.573 10.763 1.00 94.38 128 ARG A N 1
ATOM 1066 C CA . ARG A 1 128 ? -7.583 9.287 11.971 1.00 94.38 128 ARG A CA 1
ATOM 1067 C C . ARG A 1 128 ? -6.255 8.597 11.650 1.00 94.38 128 ARG A C 1
ATOM 1069 O O . ARG A 1 128 ? -5.227 8.919 12.240 1.00 94.38 128 ARG A O 1
ATOM 1076 N N . PHE A 1 129 ? -6.242 7.694 10.668 1.00 93.50 129 PHE A N 1
ATOM 1077 C CA . PHE A 1 129 ? -5.011 7.084 10.157 1.00 93.50 129 PHE A CA 1
ATOM 1078 C C . PHE A 1 129 ? -4.087 8.076 9.449 1.00 93.50 129 PHE A C 1
ATOM 1080 O O . PHE A 1 129 ? -2.884 7.842 9.399 1.00 93.50 129 PHE A O 1
ATOM 1087 N N . ARG A 1 130 ? -4.602 9.165 8.876 1.00 91.62 130 ARG A N 1
ATOM 1088 C CA . ARG A 1 130 ? -3.755 10.209 8.283 1.00 91.62 130 ARG A CA 1
ATOM 1089 C C . ARG A 1 130 ? -3.207 11.136 9.357 1.00 91.62 130 ARG A C 1
ATOM 1091 O O . ARG A 1 130 ? -2.014 11.426 9.353 1.00 91.62 130 ARG A O 1
ATOM 1098 N N . ASP A 1 131 ? -4.063 11.541 10.287 1.00 90.69 131 ASP A N 1
ATOM 1099 C CA . ASP A 1 131 ? -3.731 12.527 11.314 1.00 90.69 131 ASP A CA 1
ATOM 1100 C C . ASP A 1 131 ? -2.655 12.029 12.279 1.00 90.69 131 ASP A C 1
ATOM 1102 O O . ASP A 1 131 ? -1.834 12.816 12.742 1.00 90.69 131 ASP A O 1
ATOM 1106 N N . ILE A 1 132 ? -2.570 10.716 12.508 1.00 89.81 132 ILE A N 1
ATOM 1107 C CA . ILE A 1 132 ? -1.534 10.122 13.359 1.00 89.81 132 ILE A CA 1
ATOM 1108 C C . ILE A 1 132 ? -0.101 10.501 12.950 1.00 89.81 132 ILE A C 1
ATOM 1110 O O . ILE A 1 132 ? 0.767 10.635 13.808 1.00 89.81 132 ILE A O 1
ATOM 1114 N N . PHE A 1 133 ? 0.159 10.709 11.655 1.00 87.56 133 PHE A N 1
ATOM 1115 C CA . PHE A 1 133 ? 1.481 11.103 11.158 1.00 87.56 133 PHE A CA 1
ATOM 1116 C C . PHE A 1 133 ? 1.786 12.587 11.388 1.00 87.56 133 PHE A C 1
ATOM 1118 O O . PHE A 1 133 ? 2.903 13.033 11.139 1.00 87.56 133 PHE A O 1
ATOM 1125 N N . THR A 1 134 ? 0.794 13.352 11.840 1.00 90.75 134 THR A N 1
ATOM 1126 C CA . THR A 1 134 ? 0.914 14.776 12.162 1.00 90.75 134 THR A CA 1
ATOM 1127 C C . THR A 1 134 ? 1.053 15.024 13.665 1.00 90.75 134 THR A C 1
ATOM 1129 O O . THR A 1 134 ? 1.440 16.119 14.068 1.00 90.75 134 THR A O 1
ATOM 1132 N N . TYR A 1 135 ? 0.769 14.014 14.493 1.00 86.94 135 TYR A N 1
ATOM 1133 C CA . TYR A 1 135 ? 0.794 14.126 15.946 1.00 86.94 135 TYR A CA 1
ATOM 1134 C C . TYR A 1 135 ? 2.182 13.860 16.544 1.00 86.94 135 TYR A C 1
ATOM 1136 O O . TYR A 1 135 ? 2.972 13.090 15.988 1.00 86.94 135 TYR A O 1
ATOM 1144 N N . PRO A 1 136 ? 2.481 14.429 17.727 1.00 88.38 136 PRO A N 1
ATOM 1145 C CA . PRO A 1 136 ? 3.601 13.989 18.549 1.00 88.38 136 PRO A CA 1
ATOM 1146 C C . PRO A 1 136 ? 3.524 12.482 18.862 1.00 88.38 136 PRO A C 1
ATOM 1148 O O . PRO A 1 136 ? 2.424 11.942 18.998 1.00 88.38 136 PRO A O 1
ATOM 1151 N N . PRO A 1 137 ? 4.662 11.787 19.069 1.00 83.06 137 PRO A N 1
ATOM 1152 C CA . PRO A 1 137 ? 4.689 10.329 19.233 1.00 83.06 137 PRO A CA 1
ATOM 1153 C C . PRO A 1 137 ? 3.743 9.770 20.304 1.00 83.06 137 PRO A C 1
ATOM 1155 O O . PRO A 1 137 ? 3.113 8.736 20.094 1.00 83.06 137 PRO A O 1
ATOM 1158 N N . LYS A 1 138 ? 3.614 10.461 21.443 1.00 84.88 138 LYS A N 1
ATOM 1159 C CA . LYS A 1 138 ? 2.716 10.050 22.529 1.00 84.88 138 LYS A CA 1
ATOM 1160 C C . LYS A 1 138 ? 1.246 10.098 22.100 1.00 84.88 138 LYS A C 1
ATOM 1162 O O . LYS A 1 138 ? 0.523 9.127 22.289 1.00 84.88 138 LYS A O 1
ATOM 1167 N N . GLU A 1 139 ? 0.831 11.199 21.485 1.00 87.38 139 GLU A N 1
ATOM 1168 C CA . GLU A 1 139 ? -0.539 11.382 20.997 1.00 87.38 139 GLU A CA 1
ATOM 1169 C C . GLU A 1 139 ? -0.852 10.408 19.855 1.00 87.38 139 GLU A C 1
ATOM 1171 O O . GLU A 1 139 ? -1.943 9.842 19.800 1.00 87.38 139 GLU A O 1
ATOM 1176 N N . ALA A 1 140 ? 0.117 10.147 18.972 1.00 86.56 140 ALA A N 1
ATOM 1177 C CA . ALA A 1 140 ? 0.001 9.135 17.928 1.00 86.56 140 ALA A CA 1
ATOM 1178 C C . ALA A 1 140 ? -0.228 7.728 18.509 1.00 86.56 140 ALA A C 1
ATOM 1180 O O . ALA A 1 140 ? -1.113 6.997 18.054 1.00 86.56 140 ALA A O 1
ATOM 1181 N N . TYR A 1 141 ? 0.533 7.363 19.545 1.00 85.69 141 TYR A N 1
ATOM 1182 C CA . TYR A 1 141 ? 0.363 6.102 20.265 1.00 85.69 141 TYR A CA 1
ATOM 1183 C C . TYR A 1 141 ? -1.023 5.995 20.914 1.00 85.69 141 TYR A C 1
ATOM 1185 O O . TYR A 1 141 ? -1.727 5.009 20.695 1.00 85.69 141 TYR A O 1
ATOM 1193 N N . GLU A 1 142 ? -1.440 7.017 21.663 1.00 88.50 142 GLU A N 1
ATOM 1194 C CA . GLU A 1 142 ? -2.738 7.040 22.348 1.00 88.50 142 GLU A CA 1
ATOM 1195 C C . GLU A 1 142 ? -3.895 6.902 21.348 1.00 88.50 142 GLU A C 1
ATOM 1197 O O . GLU A 1 142 ? -4.773 6.059 21.530 1.00 88.50 142 GLU A O 1
ATOM 1202 N N . ASN A 1 143 ? -3.848 7.636 20.232 1.00 90.19 143 ASN A N 1
ATOM 1203 C CA . ASN A 1 143 ? -4.843 7.521 19.164 1.00 90.19 143 ASN A CA 1
ATOM 1204 C C . ASN A 1 143 ? -4.857 6.125 18.522 1.00 90.19 143 ASN A C 1
ATOM 1206 O O . ASN A 1 143 ? -5.929 5.581 18.257 1.00 90.19 143 ASN A O 1
ATOM 1210 N N . THR A 1 144 ? -3.688 5.517 18.301 1.00 88.94 144 THR A N 1
ATOM 1211 C CA . THR A 1 144 ? -3.598 4.151 17.757 1.00 88.94 144 THR A CA 1
ATOM 1212 C C . THR A 1 144 ? -4.233 3.137 18.690 1.00 88.94 144 THR A C 1
ATOM 1214 O O . THR A 1 144 ? -4.982 2.271 18.240 1.00 88.94 144 THR A O 1
ATOM 1217 N N . LEU A 1 145 ? -3.959 3.251 19.992 1.00 89.50 145 LEU A N 1
ATOM 1218 C CA . LEU A 1 145 ? -4.509 2.353 20.997 1.00 89.50 145 LEU A CA 1
ATOM 1219 C C . LEU A 1 145 ? -6.038 2.428 21.020 1.00 89.50 145 LEU A C 1
ATOM 1221 O O . LEU A 1 145 ? -6.691 1.387 21.068 1.00 89.50 145 LEU A O 1
ATOM 1225 N N . VAL A 1 146 ? -6.606 3.632 20.906 1.00 92.81 146 VAL A N 1
ATOM 1226 C CA . VAL A 1 146 ? -8.060 3.822 20.798 1.00 92.81 146 VAL A CA 1
ATOM 1227 C C . VAL A 1 146 ? -8.618 3.098 19.569 1.00 92.81 146 VAL A C 1
ATOM 1229 O O . VAL A 1 146 ? -9.572 2.336 19.706 1.00 92.81 146 VAL A O 1
ATOM 1232 N N . ILE A 1 147 ? -7.997 3.241 18.391 1.00 94.94 147 ILE A N 1
ATOM 1233 C CA . ILE A 1 147 ? -8.469 2.560 17.168 1.00 94.94 147 ILE A CA 1
ATOM 1234 C C . ILE A 1 147 ? -8.388 1.032 17.305 1.00 94.94 147 ILE A C 1
ATOM 1236 O O . ILE A 1 147 ? -9.275 0.313 16.835 1.00 94.94 147 ILE A O 1
ATOM 1240 N N . ILE A 1 148 ? -7.334 0.516 17.945 1.00 92.19 148 ILE A N 1
ATOM 1241 C CA . ILE A 1 148 ? -7.201 -0.921 18.213 1.00 92.19 148 ILE A CA 1
ATOM 1242 C C . ILE A 1 148 ? -8.354 -1.399 19.100 1.00 92.19 148 ILE A C 1
ATOM 1244 O O . ILE A 1 148 ? -8.971 -2.413 18.779 1.00 92.19 148 ILE A O 1
ATOM 1248 N N . MET A 1 149 ? -8.662 -0.675 20.179 1.00 92.19 149 MET A N 1
ATOM 1249 C CA . MET A 1 149 ? -9.751 -1.041 21.089 1.00 92.19 149 MET A CA 1
ATOM 1250 C C . MET A 1 149 ? -11.112 -1.026 20.384 1.00 92.19 149 MET A C 1
ATOM 1252 O O . MET A 1 149 ? -11.819 -2.025 20.435 1.00 92.19 149 MET A O 1
ATOM 1256 N N . GLU A 1 150 ? -11.427 0.023 19.621 1.00 95.19 150 GLU A N 1
ATOM 1257 C CA . GLU A 1 150 ? -12.667 0.096 18.828 1.00 95.19 150 GLU A CA 1
ATOM 1258 C C . GLU A 1 150 ? -12.772 -1.050 17.808 1.00 95.19 150 GLU A C 1
ATOM 1260 O O . GLU A 1 150 ? -13.841 -1.619 17.592 1.00 95.19 150 GLU A O 1
ATOM 1265 N N . THR A 1 151 ? -11.652 -1.428 17.182 1.00 95.00 151 THR A N 1
ATOM 1266 C CA . THR A 1 151 ? -11.618 -2.561 16.245 1.00 95.00 151 THR A CA 1
ATOM 1267 C C . THR A 1 151 ? -11.898 -3.883 16.965 1.00 95.00 151 THR A C 1
ATOM 1269 O O . THR A 1 151 ? -12.605 -4.732 16.425 1.00 95.00 151 THR A O 1
ATOM 1272 N N . LEU A 1 152 ? -11.368 -4.070 18.179 1.00 93.50 152 LEU A N 1
ATOM 1273 C CA . LEU A 1 152 ? -11.647 -5.251 19.002 1.00 93.50 152 LEU A CA 1
ATOM 1274 C C . LEU A 1 152 ? -13.110 -5.302 19.445 1.00 93.50 152 LEU A C 1
ATOM 1276 O O . LEU A 1 152 ? -13.700 -6.380 19.411 1.00 93.50 152 LEU A O 1
ATOM 1280 N N . ASP A 1 153 ? -13.702 -4.163 19.801 1.00 93.19 153 ASP A N 1
ATOM 1281 C CA . ASP A 1 153 ? -15.119 -4.076 20.157 1.00 93.19 153 ASP A CA 1
ATOM 1282 C C . ASP A 1 153 ? -16.009 -4.498 18.980 1.00 93.19 153 ASP A C 1
ATOM 1284 O O . ASP A 1 153 ? -16.882 -5.350 19.142 1.00 93.19 153 ASP A O 1
ATOM 1288 N N . ILE A 1 154 ? -15.705 -4.020 17.768 1.00 95.44 154 ILE A N 1
ATOM 1289 C CA . ILE A 1 154 ? -16.392 -4.447 16.539 1.00 95.44 154 ILE A CA 1
ATOM 1290 C C . ILE A 1 154 ? -16.233 -5.955 16.298 1.00 95.44 154 ILE A C 1
ATOM 1292 O O . ILE A 1 154 ? -17.196 -6.626 15.930 1.00 95.44 154 ILE A O 1
ATOM 1296 N N . ILE A 1 155 ? -15.033 -6.517 16.488 1.00 94.50 155 ILE A N 1
ATOM 1297 C CA . ILE A 1 155 ? -14.819 -7.966 16.330 1.00 94.50 155 ILE A CA 1
ATOM 1298 C C . ILE A 1 155 ? -15.679 -8.746 17.325 1.00 94.50 155 ILE A C 1
ATOM 1300 O O . ILE A 1 155 ? -16.307 -9.722 16.929 1.00 94.50 155 ILE A O 1
ATOM 1304 N N . ASN A 1 156 ? -15.721 -8.316 18.586 1.00 92.50 156 ASN A N 1
ATOM 1305 C CA . ASN A 1 156 ? -16.510 -8.972 19.627 1.00 92.50 156 ASN A CA 1
ATOM 1306 C C . ASN A 1 156 ? -18.014 -8.920 19.343 1.00 92.50 156 ASN A C 1
ATOM 1308 O O . ASN A 1 156 ? -18.730 -9.852 19.699 1.00 92.50 156 ASN A O 1
ATOM 1312 N N . GLU A 1 157 ? -18.487 -7.853 18.701 1.00 92.31 157 GLU A N 1
ATOM 1313 C CA . GLU A 1 157 ? -19.881 -7.729 18.278 1.00 92.31 157 GLU A CA 1
ATOM 1314 C C . GLU A 1 157 ? -20.202 -8.635 17.078 1.00 92.31 157 GLU A C 1
ATOM 1316 O O . GLU A 1 157 ? -21.219 -9.327 17.074 1.00 92.31 157 GLU A O 1
ATOM 1321 N N . VAL A 1 158 ? -19.336 -8.652 16.059 1.00 92.81 158 VAL A N 1
ATOM 1322 C CA . VAL A 1 158 ? -19.589 -9.370 14.796 1.00 92.81 158 VAL A CA 1
ATOM 1323 C C . VAL A 1 158 ? -19.303 -10.873 14.907 1.00 92.81 158 VAL A C 1
ATOM 1325 O O . VAL A 1 158 ? -20.002 -11.672 14.283 1.00 92.81 158 VAL A O 1
ATOM 1328 N N . TYR A 1 159 ? -18.290 -11.256 15.684 1.00 90.81 159 TYR A N 1
ATOM 1329 C CA . TYR A 1 159 ? -17.812 -12.630 15.865 1.00 90.81 159 TYR A CA 1
ATOM 1330 C C . TYR A 1 159 ? -17.582 -12.928 17.359 1.00 90.81 159 TYR A C 1
ATOM 1332 O O . TYR A 1 159 ? -16.433 -13.069 17.797 1.00 90.81 159 TYR A O 1
ATOM 1340 N N . PRO A 1 160 ? -18.652 -13.024 18.169 1.00 88.62 160 PRO A N 1
ATOM 1341 C CA . PRO A 1 160 ? -18.555 -13.224 19.619 1.00 88.62 160 PRO A CA 1
ATOM 1342 C C . PRO A 1 160 ? -17.872 -14.542 20.022 1.00 88.62 160 PRO A C 1
ATOM 1344 O O . PRO A 1 160 ? -17.444 -14.702 21.164 1.00 88.62 160 PRO A O 1
ATOM 1347 N N . GLU A 1 161 ? -17.757 -15.502 19.105 1.00 90.56 161 GLU A N 1
ATOM 1348 C CA . GLU A 1 161 ? -17.035 -16.757 19.299 1.00 90.56 161 GLU A CA 1
ATOM 1349 C C . GLU A 1 161 ? -15.505 -16.600 19.278 1.00 90.56 161 GLU A C 1
ATOM 1351 O O . GLU A 1 161 ? -14.786 -17.487 19.751 1.00 90.56 161 GLU A O 1
ATOM 1356 N N . LEU A 1 162 ? -14.983 -15.492 18.738 1.00 86.56 162 LEU A N 1
ATOM 1357 C CA . LEU A 1 162 ? -13.551 -15.216 18.725 1.00 86.56 162 LEU A CA 1
ATOM 1358 C C . LEU A 1 162 ? -13.091 -14.715 20.095 1.00 86.56 162 LEU A C 1
ATOM 1360 O O . LEU A 1 162 ? -13.517 -13.679 20.598 1.00 86.56 162 LEU A O 1
ATOM 1364 N N . ASN A 1 163 ? -12.132 -15.424 20.689 1.00 81.81 163 ASN A N 1
ATOM 1365 C CA . ASN A 1 163 ? -11.553 -15.020 21.962 1.00 81.81 163 ASN A CA 1
ATOM 1366 C C . ASN A 1 163 ? -10.542 -13.867 21.791 1.00 81.81 163 ASN A C 1
ATOM 1368 O O . ASN A 1 163 ? -9.343 -14.094 21.619 1.00 81.81 163 ASN A O 1
ATOM 1372 N N . THR A 1 164 ? -11.011 -12.625 21.905 1.00 84.25 164 THR A N 1
ATOM 1373 C CA . THR A 1 164 ? -10.156 -11.421 21.875 1.00 84.25 164 THR A CA 1
ATOM 1374 C C . THR A 1 164 ? -9.566 -11.045 23.240 1.00 84.25 164 THR A C 1
ATOM 1376 O O . THR A 1 164 ? -8.689 -10.181 23.321 1.00 84.25 164 THR A O 1
ATOM 1379 N N . SER A 1 165 ? -9.974 -11.713 24.327 1.00 80.25 165 SER A N 1
ATOM 1380 C CA . SER A 1 165 ? -9.556 -11.367 25.698 1.00 80.25 165 SER A CA 1
ATOM 1381 C C . SER A 1 165 ? -8.041 -11.477 25.914 1.00 80.25 165 SER A C 1
ATOM 1383 O O . SER A 1 165 ? -7.458 -10.712 26.684 1.00 80.25 165 SER A O 1
ATOM 1385 N N . VAL A 1 166 ? -7.382 -12.369 25.168 1.00 81.88 166 VAL A N 1
ATOM 1386 C CA . VAL A 1 166 ? -5.921 -12.544 25.161 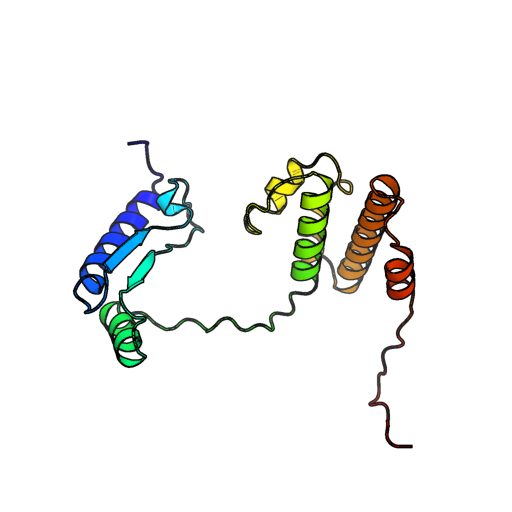1.00 81.88 166 VAL A CA 1
ATOM 1387 C C . VAL A 1 166 ? -5.202 -11.325 24.571 1.00 81.88 166 VAL A C 1
ATOM 1389 O O . VAL A 1 166 ? -4.079 -11.012 24.961 1.00 81.88 166 VAL A O 1
ATOM 1392 N N . ILE A 1 167 ? -5.828 -10.628 23.621 1.00 82.06 167 ILE A N 1
ATOM 1393 C CA . ILE A 1 167 ? -5.268 -9.408 23.030 1.00 82.06 167 ILE A CA 1
ATOM 1394 C C . ILE A 1 167 ? -5.451 -8.252 24.013 1.00 82.06 167 ILE A C 1
ATOM 1396 O O . ILE A 1 167 ? -4.494 -7.540 24.307 1.00 82.06 167 ILE A O 1
ATOM 1400 N N . LEU A 1 168 ? -6.650 -8.123 24.589 1.00 76.69 168 LEU A N 1
ATOM 1401 C CA . LEU A 1 168 ? -6.960 -7.101 25.590 1.00 76.69 168 LEU A CA 1
ATOM 1402 C C . LEU A 1 168 ? -6.035 -7.181 26.811 1.00 76.69 168 LEU A C 1
ATOM 1404 O O . LEU A 1 168 ? -5.590 -6.148 27.306 1.00 76.69 168 LEU A O 1
ATOM 1408 N N . SER A 1 169 ? -5.706 -8.387 27.283 1.00 78.31 169 SER A N 1
ATOM 1409 C CA . SER A 1 169 ? -4.789 -8.562 28.416 1.00 78.31 169 SER A CA 1
ATOM 1410 C C . SER A 1 169 ? -3.358 -8.128 28.089 1.00 78.31 169 SER A C 1
ATOM 1412 O O . SER A 1 169 ? -2.710 -7.505 28.926 1.00 78.31 169 SER A O 1
ATOM 1414 N N . LYS A 1 170 ? -2.881 -8.384 26.865 1.00 80.56 170 LYS A N 1
ATOM 1415 C CA . LYS A 1 170 ? -1.564 -7.924 26.395 1.00 80.56 170 LYS A CA 1
ATOM 1416 C C . LYS A 1 170 ? -1.503 -6.413 26.182 1.00 80.56 170 LYS A C 1
ATOM 1418 O O . LYS A 1 170 ? -0.474 -5.815 26.465 1.00 80.56 170 LYS A O 1
ATOM 1423 N N . LEU A 1 171 ? -2.578 -5.793 25.698 1.00 77.19 171 LEU A N 1
ATOM 1424 C CA . LEU A 1 171 ? -2.637 -4.336 25.522 1.00 77.19 171 LEU A CA 1
ATOM 1425 C C . LEU A 1 171 ? -2.687 -3.594 26.861 1.00 77.19 171 LEU A C 1
ATOM 1427 O O . LEU A 1 171 ? -2.141 -2.505 26.976 1.00 77.19 171 LEU A O 1
ATOM 1431 N N . LYS A 1 172 ? -3.326 -4.191 27.873 1.00 72.69 172 LYS A N 1
ATOM 1432 C CA . LYS A 1 172 ? -3.398 -3.648 29.237 1.00 72.69 172 LYS A CA 1
ATOM 1433 C C . LYS A 1 172 ? -2.172 -3.970 30.093 1.00 72.69 172 LYS A C 1
ATOM 1435 O O . LYS A 1 172 ? -2.090 -3.484 31.216 1.00 72.69 172 LYS A O 1
ATOM 1440 N N . SER A 1 173 ? -1.262 -4.829 29.629 1.00 72.88 173 SER A N 1
ATOM 1441 C CA . SER A 1 173 ? -0.076 -5.163 30.413 1.00 72.88 173 SER A CA 1
ATOM 1442 C C . SER A 1 173 ? 0.916 -4.005 30.356 1.00 72.88 173 SER A C 1
ATOM 1444 O O . SER A 1 173 ? 1.542 -3.788 29.316 1.00 72.88 173 SER A O 1
ATOM 1446 N N . ASP A 1 174 ? 1.087 -3.302 31.474 1.00 59.38 174 ASP A N 1
ATOM 1447 C CA . ASP A 1 174 ? 2.146 -2.312 31.639 1.00 59.38 174 ASP A CA 1
ATOM 1448 C C . ASP A 1 174 ? 3.498 -3.026 31.634 1.00 59.38 174 ASP A C 1
ATOM 1450 O O . ASP A 1 174 ? 3.925 -3.641 32.615 1.00 59.38 174 ASP A O 1
ATOM 1454 N N . ARG A 1 175 ? 4.184 -2.982 30.492 1.00 64.25 175 ARG A N 1
ATOM 1455 C CA . ARG A 1 175 ? 5.600 -3.330 30.446 1.00 64.25 175 ARG A CA 1
ATOM 1456 C C . ARG A 1 175 ? 6.366 -2.124 30.949 1.00 64.25 175 ARG A C 1
ATOM 1458 O O . ARG A 1 175 ? 6.363 -1.084 30.300 1.00 64.25 175 ARG A O 1
ATOM 1465 N N . ILE A 1 176 ? 7.012 -2.275 32.097 1.00 61.38 176 ILE A N 1
ATOM 1466 C CA . ILE A 1 176 ? 7.890 -1.244 32.636 1.00 61.38 176 ILE A CA 1
ATOM 1467 C C . ILE A 1 176 ? 9.114 -1.178 31.711 1.00 61.38 176 ILE A C 1
ATOM 1469 O O . ILE A 1 176 ? 9.828 -2.180 31.600 1.00 61.38 176 ILE A O 1
ATOM 1473 N N . PRO A 1 177 ? 9.347 -0.060 31.002 1.00 60.97 177 PRO A N 1
ATOM 1474 C CA . PRO A 1 177 ? 10.570 0.101 30.239 1.00 60.97 177 PRO A CA 1
ATOM 1475 C C . PRO A 1 177 ? 11.746 0.075 31.215 1.00 60.97 177 PRO A C 1
ATOM 1477 O O . PRO A 1 177 ? 11.741 0.739 32.251 1.00 60.97 177 PRO A O 1
ATOM 1480 N N . HIS A 1 178 ? 12.743 -0.748 30.912 1.00 65.25 178 HIS A N 1
ATOM 1481 C CA . HIS A 1 178 ? 13.968 -0.770 31.689 1.00 65.25 178 HIS A CA 1
ATOM 1482 C C . HIS A 1 178 ? 14.895 0.323 31.160 1.00 65.25 178 HIS A C 1
ATOM 1484 O O . HIS A 1 178 ? 15.451 0.186 30.074 1.00 65.25 178 HIS A O 1
ATOM 1490 N N . ASP A 1 179 ? 15.089 1.381 31.945 1.00 72.69 179 ASP A N 1
ATOM 1491 C CA . ASP A 1 179 ? 16.034 2.458 31.608 1.00 72.69 179 ASP A CA 1
ATOM 1492 C C . ASP A 1 179 ? 17.505 2.013 31.721 1.00 72.69 179 ASP A C 1
ATOM 1494 O O . ASP A 1 179 ? 18.411 2.694 31.250 1.00 72.69 179 ASP A O 1
ATOM 1498 N N . ASN A 1 180 ? 17.750 0.853 32.340 1.00 75.44 180 ASN A N 1
ATOM 1499 C CA . ASN A 1 180 ? 19.067 0.246 32.505 1.00 75.44 180 ASN A CA 1
ATOM 1500 C C . ASN A 1 180 ? 19.052 -1.212 32.012 1.00 75.44 180 ASN A C 1
ATOM 1502 O O . ASN A 1 180 ? 18.034 -1.890 32.171 1.00 75.44 180 ASN A O 1
ATOM 1506 N N . PRO A 1 181 ? 20.166 -1.736 31.464 1.00 68.38 181 PRO A N 1
ATOM 1507 C CA . PRO A 1 181 ? 20.252 -3.131 31.046 1.00 68.38 181 PRO A CA 1
ATOM 1508 C C . PRO A 1 181 ? 19.969 -4.069 32.225 1.00 68.38 181 PRO A C 1
ATOM 1510 O O . PRO A 1 181 ? 20.601 -3.985 33.279 1.00 68.38 181 PRO A O 1
ATOM 1513 N N . VAL A 1 182 ? 19.006 -4.972 32.041 1.00 72.69 182 VAL A N 1
ATOM 1514 C CA . VAL A 1 182 ? 18.647 -5.974 33.048 1.00 72.69 182 VAL A CA 1
ATOM 1515 C C . VAL A 1 182 ? 19.748 -7.029 33.094 1.00 72.69 182 VAL A C 1
ATOM 1517 O O . VAL A 1 182 ? 20.051 -7.659 32.080 1.00 72.69 182 VAL A O 1
ATOM 1520 N N . ASN A 1 183 ? 20.357 -7.231 34.262 1.00 67.75 183 ASN A N 1
ATOM 1521 C CA . ASN A 1 183 ? 21.371 -8.265 34.434 1.00 67.75 183 ASN A CA 1
ATOM 1522 C C . ASN A 1 183 ? 20.679 -9.631 34.573 1.00 67.75 183 ASN A C 1
ATOM 1524 O O . ASN A 1 183 ? 20.210 -9.993 35.647 1.00 67.75 183 ASN A O 1
ATOM 1528 N N . ILE A 1 184 ? 20.564 -10.358 33.461 1.00 72.25 184 ILE A N 1
ATOM 1529 C CA . ILE A 1 184 ? 19.857 -11.650 33.359 1.00 72.25 184 ILE A CA 1
ATOM 1530 C C . ILE A 1 184 ? 20.701 -12.862 33.802 1.00 72.25 184 ILE A C 1
ATOM 1532 O O . ILE A 1 184 ? 20.312 -14.000 33.561 1.00 72.25 184 ILE A O 1
ATOM 1536 N N . TRP A 1 185 ? 21.850 -12.625 34.439 1.00 62.09 185 TRP A N 1
ATOM 1537 C CA . TRP A 1 185 ? 22.802 -13.655 34.872 1.00 62.09 185 TRP A CA 1
ATOM 1538 C C . TRP A 1 185 ? 23.011 -13.660 36.394 1.00 62.09 185 TRP A C 1
ATOM 1540 O O . TRP A 1 185 ? 24.152 -13.656 36.858 1.00 62.09 185 TRP A O 1
ATOM 1550 N N . VAL A 1 186 ? 21.920 -13.635 37.167 1.00 53.22 186 VAL A N 1
ATOM 1551 C CA . VAL A 1 186 ? 21.946 -13.905 38.618 1.00 53.22 186 VAL A CA 1
ATOM 1552 C C . VAL A 1 186 ? 21.400 -15.298 38.884 1.00 53.22 186 VAL A C 1
ATOM 1554 O O . VAL A 1 186 ? 20.318 -15.602 38.334 1.00 53.22 186 VAL A O 1
#

Radius of gyration: 23.31 Å; chains: 1; bounding box: 47×33×66 Å